Protein AF-A0A7M2Y9B1-F1 (afdb_monomer)

Nearest PDB structures (foldseek):
  8gln-assembly1_D  TM=8.448E-01  e=5.402E-04  Flavobacterium johnsoniae
  8gl6-assembly1_D  TM=8.326E-01  e=5.707E-04  Flavobacterium johnsoniae
  8aho-assembly1_A  TM=5.817E-01  e=1.243E-01  Mycobacterium tuberculosis
  4dwh-assembly2_C  TM=4.975E-01  e=2.403E-01  Escherichia coli
  4j3o-assembly1_C  TM=5.777E-01  e=4.908E-01  Escherichia coli K-12

Mean predicted aligned error: 15.52 Å

Secondary structure (DSSP, 8-state):
---PEEE-B------SS-----PBPBS-EEES-EEES-S-SEEE---TTTT--PPPBSEEEES-EEEESSSEEEEEGGG---GGGEEEESEEEEE-TT-EEEES--SS----TTTEE------EE-TTT-BTTB--EE--TTS--EE-GGGGG-TTS----B-TTSPBPPSSEE-SSS----SSSPPSSPPP-TTTSSTTS----------GGGGTEEEE-SSBSSEEEEEESS--EEEEEEEETTS-EEEEEEEEESSEEEEE-TTSPSEEEEEEEEETT--EEEEEEEEE--

Foldseek 3Di:
DQDADEQEQADDDDDDDDPSPDDAAELAEAFQAEHEAHQERYEAYDQVVPVRPDAHANYEYELYEFEHQDEENYEYPPQPDRAPRYHAAHYEQEYHHPYHPYDSHDPRDDDDCGRYPHDDQPWDFPPVQADPVGTDTEGEPPGAKDQQPVVVVSPPDDDPQAAQQRHGADPRIFGRHRYTDDPPDDRNHGDDDCCCDPPNDDDPPPDPPPQPLVVFWDWDDFADEQKIKIFGNQAFWQKKWKADPVRDTPDIDGDGDPTMDIDGPNPPDFAKIKMWTAGPVRDTSDIDIGTYDD

Organism: NCBI:txid2038776

pLDDT: mean 82.47, std 14.25, range [30.88, 97.88]

Solvent-accessible surface area (backbone atoms only — not comparable to full-atom values): 16611 Å² total; per-residue (Å²): 111,84,74,54,49,78,47,52,23,30,43,68,80,95,75,87,91,73,92,67,85,42,61,56,52,57,70,42,76,49,61,37,41,66,30,72,64,28,77,40,35,35,37,34,40,46,29,78,94,63,75,28,74,62,74,52,38,61,30,37,44,29,25,23,31,32,35,23,50,46,48,28,40,29,34,26,32,90,50,48,57,59,47,86,30,49,46,60,28,58,20,35,41,31,54,34,86,75,22,35,62,66,38,49,54,62,84,67,67,68,76,48,73,68,27,34,33,77,48,78,57,51,64,42,70,42,73,91,78,32,51,101,72,39,76,40,72,33,47,32,96,71,27,58,66,44,79,53,69,70,57,76,79,50,84,86,59,79,84,78,52,51,34,69,34,60,34,76,48,56,80,52,46,33,42,46,16,34,39,56,66,65,89,83,61,69,73,73,47,67,85,85,44,56,59,73,45,65,97,59,26,84,66,78,74,85,71,83,71,77,62,78,54,63,83,41,53,49,74,40,56,74,64,18,54,44,48,35,36,43,34,27,78,82,52,57,34,33,34,40,37,32,23,40,83,87,66,50,77,75,45,78,45,82,46,85,36,72,44,67,45,77,42,82,45,66,91,55,69,72,46,64,32,40,38,34,37,19,33,80,86,68,46,78,62,44,73,44,83,42,36,39,52,120

Radius of gyration: 35.4 Å; Cα contacts (8 Å, |Δi|>4): 643; chains: 1; bounding box: 74×58×76 Å

Structure (mmCIF, N/CA/C/O backbone):
data_AF-A0A7M2Y9B1-F1
#
_entry.id   AF-A0A7M2Y9B1-F1
#
loop_
_atom_site.group_PDB
_atom_site.id
_atom_site.type_symbol
_atom_site.label_atom_id
_atom_site.label_alt_id
_atom_site.label_comp_id
_atom_site.label_asym_id
_atom_site.label_entity_id
_atom_site.label_seq_id
_atom_site.pdbx_PDB_ins_code
_atom_site.Cartn_x
_atom_site.Cartn_y
_atom_site.Cartn_z
_atom_site.occupancy
_atom_site.B_iso_or_equiv
_atom_site.auth_seq_id
_atom_site.auth_comp_id
_atom_site.auth_asym_id
_atom_site.auth_atom_id
_atom_site.pdbx_PDB_model_num
ATOM 1 N N . MET A 1 1 ? -12.216 -3.310 -6.292 1.00 35.62 1 MET A N 1
ATOM 2 C CA . MET A 1 1 ? -11.352 -4.050 -5.342 1.00 35.62 1 MET A CA 1
ATOM 3 C C . MET A 1 1 ? -11.888 -3.776 -3.941 1.00 35.62 1 MET A C 1
ATOM 5 O O . MET A 1 1 ? -11.919 -2.618 -3.556 1.00 35.62 1 MET A O 1
ATOM 9 N N . PHE A 1 2 ? -12.429 -4.781 -3.245 1.00 30.88 2 PHE A N 1
ATOM 10 C CA . PHE A 1 2 ? -12.940 -4.630 -1.874 1.00 30.88 2 PHE A CA 1
ATOM 11 C C . PHE A 1 2 ? -11.814 -4.986 -0.907 1.00 30.88 2 PHE A C 1
ATOM 13 O O . PHE A 1 2 ? -11.567 -6.165 -0.666 1.00 30.88 2 PHE A O 1
ATOM 20 N N . THR A 1 3 ? -11.101 -3.989 -0.393 1.00 47.34 3 THR A N 1
ATOM 21 C CA . THR A 1 3 ? -10.024 -4.225 0.575 1.00 47.34 3 THR A CA 1
ATOM 22 C C . THR A 1 3 ? -10.543 -3.867 1.957 1.00 47.34 3 THR A C 1
ATOM 24 O O . THR A 1 3 ? -10.426 -2.719 2.367 1.00 47.34 3 THR A O 1
ATOM 27 N N . PHE A 1 4 ? -11.152 -4.818 2.667 1.00 55.62 4 PHE A N 1
ATOM 28 C CA . PHE A 1 4 ? -11.491 -4.674 4.088 1.00 55.62 4 PHE A CA 1
ATOM 29 C C . PHE A 1 4 ? -10.432 -5.359 4.958 1.00 55.62 4 PHE A C 1
ATOM 31 O O . PHE A 1 4 ? -9.764 -6.287 4.501 1.00 55.62 4 PHE A O 1
ATOM 38 N N . ILE A 1 5 ? -10.274 -4.914 6.209 1.00 68.38 5 ILE A N 1
ATOM 39 C CA . ILE A 1 5 ? -9.414 -5.598 7.184 1.00 68.38 5 ILE A CA 1
ATOM 40 C C . ILE A 1 5 ? -10.287 -6.379 8.164 1.00 68.38 5 ILE A C 1
ATOM 42 O O . ILE A 1 5 ? -11.036 -5.796 8.949 1.00 68.38 5 ILE A O 1
ATOM 46 N N . GLY A 1 6 ? -10.138 -7.704 8.149 1.00 61.41 6 GLY A N 1
ATOM 47 C CA . GLY A 1 6 ? -10.646 -8.579 9.203 1.00 61.41 6 GLY A CA 1
ATOM 48 C C . GLY A 1 6 ? -9.602 -8.768 10.302 1.00 61.41 6 GLY A C 1
ATOM 49 O O . GLY A 1 6 ? -8.528 -9.313 10.044 1.00 61.41 6 GLY A O 1
ATOM 50 N N . ILE A 1 7 ? -9.911 -8.347 11.532 1.00 63.41 7 ILE A N 1
ATOM 51 C CA . ILE A 1 7 ? -9.086 -8.596 12.721 1.00 63.41 7 ILE A CA 1
ATOM 52 C C . ILE A 1 7 ? -9.755 -9.692 13.538 1.00 63.41 7 ILE A C 1
ATOM 54 O O . ILE A 1 7 ? -10.649 -9.470 14.361 1.00 63.41 7 ILE A O 1
ATOM 58 N N . VAL A 1 8 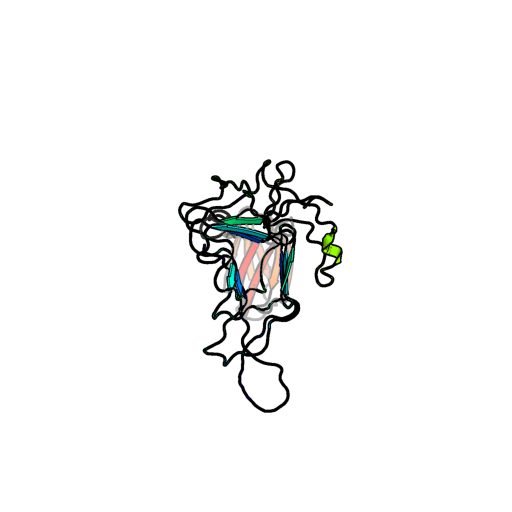? -9.299 -10.908 13.282 1.00 57.53 8 VAL A N 1
ATOM 59 C CA . VAL A 1 8 ? -9.911 -12.110 13.825 1.00 57.53 8 VAL A CA 1
ATOM 60 C C . VAL A 1 8 ? -9.171 -12.556 15.084 1.00 57.53 8 VAL A C 1
ATOM 62 O O . VAL A 1 8 ? -7.949 -12.455 15.204 1.00 57.53 8 VAL A O 1
ATOM 65 N N . ASN A 1 9 ? -9.946 -13.047 16.042 1.00 56.59 9 ASN A N 1
ATOM 66 C CA . ASN A 1 9 ? -9.454 -13.549 17.306 1.00 56.59 9 ASN A CA 1
ATOM 67 C C . ASN A 1 9 ? -9.973 -14.966 17.525 1.00 56.59 9 ASN A C 1
ATOM 69 O O . ASN A 1 9 ? -11.127 -15.156 17.900 1.00 56.59 9 ASN A O 1
ATOM 73 N N . ILE A 1 10 ? -9.136 -15.951 17.226 1.00 51.56 10 ILE A N 1
ATOM 74 C CA . ILE A 1 10 ? -9.484 -17.370 17.256 1.00 51.56 10 ILE A CA 1
ATOM 75 C C . ILE A 1 10 ? -8.312 -18.117 17.928 1.00 51.56 10 ILE A C 1
ATOM 77 O O . ILE A 1 10 ? -7.160 -17.891 17.591 1.00 51.56 10 ILE A O 1
ATOM 81 N N . ASP A 1 11 ? -8.572 -18.912 18.967 1.00 54.06 11 ASP A N 1
ATOM 82 C CA . ASP A 1 11 ? -7.603 -19.337 20.013 1.00 54.06 11 ASP A CA 1
ATOM 83 C C . ASP A 1 11 ? -6.282 -20.017 19.519 1.00 54.06 11 ASP A C 1
ATOM 85 O O . ASP A 1 11 ? -6.367 -20.855 18.635 1.00 54.06 11 ASP A O 1
ATOM 89 N N . THR A 1 12 ? -5.045 -19.782 20.032 1.00 50.75 12 THR A N 1
ATOM 90 C CA . THR A 1 12 ? -4.444 -20.420 21.250 1.00 50.75 12 THR A CA 1
ATOM 91 C C . THR A 1 12 ? -3.182 -19.733 21.843 1.00 50.75 12 THR A C 1
ATOM 93 O O . THR A 1 12 ? -2.568 -18.858 21.248 1.00 50.75 12 THR A O 1
ATOM 96 N N . ASN A 1 13 ? -2.767 -20.173 23.051 1.00 53.56 13 ASN A N 1
ATOM 97 C CA . ASN A 1 13 ? -1.411 -20.017 23.612 1.00 53.56 13 ASN A CA 1
ATOM 98 C C . ASN A 1 13 ? -0.937 -21.440 23.953 1.00 53.56 13 ASN A C 1
ATOM 100 O O . ASN A 1 13 ? -1.520 -22.077 24.833 1.00 53.56 13 ASN A O 1
ATOM 104 N N . THR A 1 14 ? 0.008 -22.000 23.200 1.00 55.03 14 THR A N 1
ATOM 105 C CA . THR A 1 14 ? 0.334 -23.428 23.301 1.00 55.03 14 THR A CA 1
ATOM 106 C C . THR A 1 14 ? 1.134 -23.729 24.568 1.00 55.03 14 THR A C 1
ATOM 108 O O . THR A 1 14 ? 2.341 -23.493 24.615 1.00 55.03 14 THR A O 1
ATOM 111 N N . LYS A 1 15 ? 0.507 -24.358 25.566 1.00 49.25 15 LYS A N 1
ATOM 112 C CA . LYS A 1 15 ? 1.222 -25.267 26.471 1.00 49.25 15 LYS A CA 1
ATOM 113 C C . LYS A 1 15 ? 0.482 -26.600 26.549 1.00 49.25 15 LYS A C 1
ATOM 115 O O . LYS A 1 15 ? -0.583 -26.694 27.141 1.00 49.25 15 LYS A O 1
ATOM 120 N N . THR A 1 16 ? 1.103 -27.593 25.905 1.00 49.53 16 THR A N 1
ATOM 121 C CA . THR A 1 16 ? 0.885 -29.046 26.015 1.00 49.53 16 THR A CA 1
ATOM 122 C C . THR A 1 16 ? -0.514 -29.577 25.674 1.00 49.53 16 THR A C 1
ATOM 124 O O . THR A 1 16 ? -1.388 -29.636 26.530 1.00 49.53 16 THR A O 1
ATOM 127 N N . GLY A 1 17 ? -0.668 -30.104 24.451 1.00 48.16 17 GLY A N 1
ATOM 128 C CA . GLY A 1 17 ? -1.448 -31.336 24.245 1.00 48.16 17 GLY A CA 1
ATOM 129 C C . GLY A 1 17 ? -2.751 -31.286 23.440 1.00 48.16 17 GLY A C 1
ATOM 130 O O . GLY A 1 17 ? -3.378 -32.332 23.321 1.00 48.16 17 GLY A O 1
ATOM 131 N N . GLY A 1 18 ? -3.165 -30.156 22.856 1.00 49.53 18 GLY A N 1
ATOM 132 C CA . GLY A 1 18 ? -4.410 -30.096 22.072 1.00 49.53 18 GLY A CA 1
ATOM 133 C C . GLY A 1 18 ? -4.291 -29.272 20.789 1.00 49.53 18 GLY A C 1
ATOM 134 O O . GLY A 1 18 ? -3.928 -28.103 20.841 1.00 49.53 18 GLY A O 1
ATOM 135 N N . LEU A 1 19 ? -4.618 -29.882 19.646 1.00 49.75 19 LEU A N 1
ATOM 136 C CA . LEU A 1 19 ? -4.637 -29.293 18.296 1.00 49.75 19 LEU A CA 1
ATOM 137 C C . LEU A 1 19 ? -5.856 -28.380 18.051 1.00 49.75 19 LEU A C 1
ATOM 139 O O . LEU A 1 19 ? -6.533 -28.511 17.032 1.00 49.75 19 LEU A O 1
ATOM 143 N N . THR A 1 20 ? -6.193 -27.461 18.953 1.00 48.81 20 THR A N 1
ATOM 144 C CA . THR A 1 20 ? -7.113 -26.379 18.560 1.00 48.81 20 THR A CA 1
ATOM 145 C C . THR A 1 20 ? -6.271 -25.265 17.936 1.00 48.81 20 THR A C 1
ATOM 147 O O . THR A 1 20 ? -5.678 -24.452 18.632 1.00 48.81 20 THR A O 1
ATOM 150 N N . ASN A 1 21 ? -6.142 -25.326 16.608 1.00 53.31 21 ASN A N 1
ATOM 151 C CA . ASN A 1 21 ? -5.178 -24.620 15.755 1.00 53.31 21 ASN A CA 1
ATOM 152 C C . ASN A 1 21 ? -5.716 -23.286 15.202 1.00 53.31 21 ASN A C 1
ATOM 154 O O . ASN A 1 21 ? -5.989 -23.195 14.002 1.00 53.31 21 ASN A O 1
ATOM 158 N N . HIS A 1 22 ? -5.890 -22.248 16.016 1.00 60.47 22 HIS A N 1
ATOM 159 C CA . HIS A 1 22 ? -6.367 -20.965 15.496 1.00 60.47 22 HIS A CA 1
ATOM 160 C C . HIS A 1 22 ? -5.455 -19.774 15.873 1.00 60.47 22 HIS A C 1
ATOM 162 O O . HIS A 1 22 ? -4.646 -19.830 16.801 1.00 60.47 22 HIS A O 1
ATOM 168 N N . PHE A 1 23 ? -5.485 -18.723 15.045 1.00 65.06 23 PHE A N 1
ATOM 169 C CA . PHE A 1 23 ? -4.609 -17.555 15.161 1.00 65.06 23 PHE A CA 1
ATOM 170 C C . PHE A 1 23 ? -5.268 -16.407 15.931 1.00 65.06 23 PHE A C 1
ATOM 172 O O . PHE A 1 23 ? -6.303 -15.870 15.530 1.00 65.06 23 PHE A O 1
ATOM 179 N N . ARG A 1 24 ? -4.608 -15.961 17.000 1.00 77.69 24 ARG A N 1
ATOM 180 C CA . ARG A 1 24 ? -4.927 -14.707 17.681 1.00 77.69 24 ARG A CA 1
ATOM 181 C C . ARG A 1 24 ? -4.118 -13.565 17.064 1.00 77.69 24 ARG A C 1
ATOM 183 O O . ARG A 1 24 ? -2.896 -13.668 16.972 1.00 77.69 24 ARG A O 1
ATOM 190 N N . ALA A 1 25 ? -4.773 -12.460 16.705 1.00 80.69 25 ALA A N 1
ATOM 191 C CA . ALA A 1 25 ? -4.060 -11.234 16.356 1.00 80.69 25 ALA A CA 1
ATOM 192 C C . ALA A 1 25 ? -3.437 -10.594 17.614 1.00 80.69 25 ALA A C 1
ATOM 194 O O . ALA A 1 25 ? -4.127 -10.214 18.565 1.00 80.69 25 ALA A O 1
ATOM 195 N N . GLU A 1 26 ? -2.108 -10.489 17.608 1.00 85.31 26 GLU A N 1
ATOM 196 C CA . GLU A 1 26 ? -1.313 -9.891 18.678 1.00 85.31 26 GLU A CA 1
ATOM 197 C C . GLU A 1 26 ? -0.276 -8.935 18.098 1.00 85.31 26 GLU A C 1
ATOM 199 O O . GLU A 1 26 ? 0.399 -9.294 17.134 1.00 85.31 26 GLU A O 1
ATOM 204 N N . ARG A 1 27 ? -0.078 -7.770 18.733 1.00 85.31 27 ARG A N 1
ATOM 205 C CA . ARG A 1 27 ? 0.950 -6.787 18.334 1.00 85.31 27 ARG A CA 1
ATOM 206 C C . ARG A 1 27 ? 0.789 -6.363 16.871 1.00 85.31 27 ARG A C 1
ATOM 208 O O . ARG A 1 27 ? 1.737 -6.358 16.093 1.00 85.31 27 ARG A O 1
ATOM 215 N N . VAL A 1 28 ? -0.453 -6.055 16.506 1.00 86.25 28 VAL A N 1
ATOM 216 C CA . VAL A 1 28 ? -0.829 -5.620 15.159 1.00 86.25 28 VAL A CA 1
ATOM 217 C C . VAL A 1 28 ? -0.958 -4.105 15.154 1.00 86.25 28 VAL A C 1
ATOM 219 O O . VAL A 1 28 ? -1.656 -3.542 15.995 1.00 86.25 28 VAL A O 1
ATOM 222 N N . VAL A 1 29 ? -0.326 -3.449 14.183 1.00 87.81 29 VAL A N 1
ATOM 223 C CA . VAL A 1 29 ? -0.504 -2.018 13.931 1.00 87.81 29 VAL A CA 1
ATOM 224 C C . VAL A 1 29 ? -1.159 -1.841 12.567 1.00 87.81 29 VAL A C 1
ATOM 226 O O . VAL A 1 29 ? -0.601 -2.246 11.552 1.00 87.81 29 VAL A O 1
ATOM 229 N N . ILE A 1 30 ? -2.336 -1.221 12.549 1.00 90.06 30 ILE A N 1
ATOM 230 C CA . ILE A 1 30 ? -3.062 -0.833 11.337 1.00 90.06 30 ILE A CA 1
ATOM 231 C C . ILE A 1 30 ? -3.015 0.684 11.266 1.00 90.06 30 ILE A C 1
ATOM 233 O O . ILE A 1 30 ? -3.703 1.380 12.017 1.00 90.06 30 ILE A O 1
ATOM 237 N N . THR A 1 31 ? -2.166 1.199 10.383 1.00 89.94 31 THR A N 1
ATOM 238 C CA . THR A 1 31 ? -1.953 2.637 10.254 1.00 89.94 31 THR A CA 1
ATOM 239 C C . THR A 1 31 ? -1.884 3.088 8.814 1.00 89.94 31 THR A C 1
ATOM 241 O O . THR A 1 31 ? -1.404 2.341 7.967 1.00 89.94 31 THR A O 1
ATOM 244 N N . ASN A 1 32 ? -2.342 4.317 8.557 1.00 91.31 32 ASN A N 1
ATOM 245 C CA . ASN A 1 32 ? -2.259 4.960 7.245 1.00 91.31 32 ASN A CA 1
ATOM 246 C C . ASN A 1 32 ? -2.931 4.148 6.127 1.00 91.31 32 ASN A C 1
ATOM 248 O O . ASN A 1 32 ? -2.416 4.075 5.021 1.00 91.31 32 ASN A O 1
ATOM 252 N N . ASN A 1 33 ? -4.090 3.546 6.397 1.00 94.12 33 ASN A N 1
ATOM 253 C CA . ASN A 1 33 ? -4.906 2.889 5.375 1.00 94.12 33 ASN A CA 1
ATOM 254 C C . ASN A 1 33 ? -6.116 3.749 5.009 1.00 94.12 33 ASN A C 1
ATOM 256 O O . ASN A 1 33 ? -6.656 4.463 5.856 1.00 94.12 33 ASN A O 1
ATOM 260 N N . THR A 1 34 ? -6.567 3.639 3.761 1.00 95.50 34 THR A N 1
ATOM 261 C CA . THR A 1 34 ? -7.788 4.286 3.267 1.00 95.50 34 THR A CA 1
ATOM 262 C C . THR A 1 34 ? -8.800 3.218 2.865 1.00 95.50 34 THR A C 1
ATOM 264 O O . THR A 1 34 ? -8.544 2.419 1.968 1.00 95.50 34 THR A O 1
ATOM 267 N N . PHE A 1 35 ? -9.960 3.220 3.517 1.00 94.62 35 PHE A N 1
ATOM 268 C CA . PHE A 1 35 ? -11.072 2.305 3.277 1.00 94.62 35 PHE A CA 1
ATOM 269 C C . PHE A 1 35 ? -12.266 3.104 2.766 1.00 94.62 35 PHE A C 1
ATOM 271 O O . PHE A 1 35 ? -12.802 3.945 3.490 1.00 94.62 35 PHE A O 1
ATOM 278 N N . VAL A 1 36 ? -12.680 2.850 1.524 1.00 93.69 36 VAL A N 1
ATOM 279 C CA . VAL A 1 36 ? -13.781 3.576 0.879 1.00 93.69 36 VAL A CA 1
ATOM 280 C C . VAL A 1 36 ? -14.812 2.589 0.354 1.00 93.69 36 VAL A C 1
ATOM 282 O O . VAL A 1 36 ? -14.489 1.748 -0.479 1.00 93.69 36 VAL A O 1
ATOM 285 N N . ASN A 1 37 ? -16.057 2.721 0.815 1.00 91.88 37 ASN A N 1
ATOM 286 C CA . ASN A 1 37 ? -17.208 1.913 0.390 1.00 91.88 37 ASN A CA 1
ATOM 287 C C . ASN A 1 37 ? -16.997 0.397 0.531 1.00 91.88 37 ASN A C 1
ATOM 289 O O . ASN A 1 37 ? -17.506 -0.398 -0.263 1.00 91.88 37 ASN A O 1
ATOM 293 N N . ASN A 1 38 ? -16.256 -0.012 1.558 1.00 88.25 38 ASN A N 1
ATOM 294 C CA . ASN A 1 38 ? -16.195 -1.415 1.934 1.00 88.25 38 ASN A CA 1
ATOM 295 C C . ASN A 1 38 ? -17.522 -1.868 2.550 1.00 88.25 38 ASN A C 1
ATOM 297 O O . ASN A 1 38 ? -18.233 -1.072 3.164 1.00 88.25 38 ASN A O 1
ATOM 301 N N . VAL A 1 39 ? -17.808 -3.172 2.447 1.00 87.00 39 VAL A N 1
ATOM 302 C CA . VAL A 1 39 ? -18.949 -3.797 3.139 1.00 87.00 39 VAL A CA 1
ATOM 303 C C . VAL A 1 39 ? -18.865 -3.534 4.641 1.00 87.00 39 VAL A C 1
ATOM 305 O O . VAL A 1 39 ? -19.857 -3.127 5.218 1.00 87.00 39 VAL A O 1
ATOM 308 N N . ASN A 1 40 ? -17.688 -3.705 5.240 1.00 85.56 40 ASN A N 1
ATOM 309 C CA . ASN A 1 40 ? -17.320 -3.190 6.557 1.00 85.56 40 ASN A CA 1
ATOM 310 C C . ASN A 1 40 ? -15.887 -2.649 6.444 1.00 85.56 40 ASN A C 1
ATOM 312 O O . ASN A 1 40 ? -15.082 -3.200 5.691 1.00 85.56 40 ASN A O 1
ATOM 316 N N . GLY A 1 41 ? -15.548 -1.564 7.140 1.00 86.75 41 GLY A N 1
ATOM 317 C CA . GLY A 1 41 ? -14.181 -1.027 7.113 1.00 86.75 41 GLY A CA 1
ATOM 318 C C . GLY A 1 41 ? -13.213 -1.921 7.889 1.00 86.75 41 GLY A C 1
ATOM 319 O O . GLY A 1 41 ? -12.255 -2.452 7.321 1.00 86.75 41 GLY A O 1
ATOM 320 N N . ILE A 1 42 ? -13.506 -2.104 9.179 1.00 90.38 42 ILE A N 1
ATOM 321 C CA . ILE A 1 42 ? -12.755 -2.955 10.106 1.00 90.38 42 ILE A CA 1
ATOM 322 C C . ILE A 1 42 ? -13.724 -3.883 10.836 1.00 90.38 42 ILE A C 1
ATOM 324 O O . ILE A 1 42 ? -14.680 -3.424 11.459 1.00 90.38 42 ILE A O 1
ATOM 328 N N . GLU A 1 43 ? -13.443 -5.181 10.814 1.00 89.31 43 GLU A N 1
ATOM 329 C CA . GLU A 1 43 ? -14.177 -6.175 11.601 1.00 89.31 43 GLU A CA 1
ATOM 330 C C . GLU A 1 43 ? -13.323 -6.664 12.766 1.00 89.31 43 GLU A C 1
ATOM 332 O O . GLU A 1 43 ? -12.141 -6.970 12.597 1.00 89.31 43 GLU A O 1
ATOM 337 N N . ILE A 1 44 ? -13.919 -6.721 13.956 1.00 85.62 44 ILE A N 1
ATOM 338 C CA . ILE A 1 44 ? -13.231 -7.045 15.203 1.00 85.62 44 ILE A CA 1
ATOM 339 C C . ILE A 1 44 ? -13.908 -8.229 15.870 1.00 85.62 44 ILE A C 1
ATOM 341 O O . ILE A 1 44 ? -15.088 -8.181 16.224 1.00 85.62 44 ILE A O 1
ATOM 345 N N . GLY A 1 45 ? -13.096 -9.247 16.138 1.00 75.81 45 GLY A N 1
ATOM 346 C CA . GLY A 1 45 ? -13.513 -10.427 16.878 1.00 75.81 45 GLY A CA 1
ATOM 347 C C . GLY A 1 45 ? -14.319 -11.405 16.029 1.00 75.81 45 GLY A C 1
ATOM 348 O O . GLY A 1 45 ? -14.750 -11.108 14.921 1.00 75.81 45 GLY A O 1
ATOM 349 N N . PHE A 1 46 ? -14.458 -12.619 16.553 1.00 72.00 46 PHE A N 1
ATOM 350 C CA . PHE A 1 46 ? -15.341 -13.679 16.072 1.00 72.00 46 PHE A CA 1
ATOM 351 C C . PHE A 1 46 ? -15.373 -14.734 17.179 1.00 72.00 46 PHE A C 1
ATOM 353 O O . PHE A 1 46 ? -14.310 -15.076 17.694 1.00 72.00 46 PHE A O 1
ATOM 360 N N . SER A 1 47 ? -16.540 -15.224 17.605 1.00 64.62 47 SER A N 1
ATOM 361 C CA . SER A 1 47 ? -16.608 -16.046 18.825 1.00 64.62 47 SER A CA 1
ATOM 362 C C . SER A 1 47 ? -16.912 -17.522 18.594 1.00 64.62 47 SER A C 1
ATOM 364 O O . SER A 1 47 ? -16.694 -18.312 19.511 1.00 64.62 47 SER A O 1
ATOM 366 N N . ASN A 1 48 ? -17.411 -17.900 17.408 1.00 72.31 48 ASN A N 1
ATOM 367 C CA . ASN A 1 48 ? -17.921 -19.247 17.113 1.00 72.31 48 ASN A CA 1
ATOM 368 C C . ASN A 1 48 ? -18.777 -19.800 18.270 1.00 72.31 48 ASN A C 1
ATOM 370 O O . ASN A 1 48 ? -18.409 -20.784 18.917 1.00 72.31 48 ASN A O 1
ATOM 374 N N . ASN A 1 49 ? -19.877 -19.111 18.587 1.00 74.44 49 ASN A N 1
ATOM 375 C CA . ASN A 1 49 ? -20.752 -19.423 19.725 1.00 74.44 49 ASN A CA 1
ATOM 376 C C . ASN A 1 49 ? -20.020 -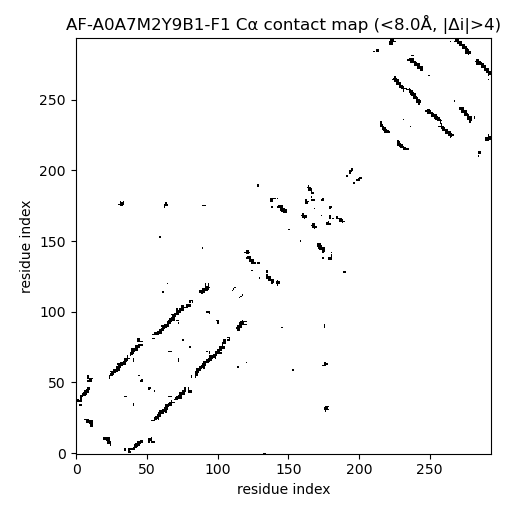19.475 21.082 1.00 74.44 49 ASN A C 1
ATOM 378 O O . ASN A 1 49 ? -20.342 -20.285 21.947 1.00 74.44 49 ASN A O 1
ATOM 382 N N . GLY A 1 50 ? -19.024 -18.608 21.276 1.00 69.00 50 GLY A N 1
ATOM 383 C CA . GLY A 1 50 ? -18.259 -18.505 22.522 1.00 69.00 50 GLY A CA 1
ATOM 384 C C . GLY A 1 50 ? -17.086 -19.481 22.666 1.00 69.00 50 GLY A C 1
ATOM 385 O O . GLY A 1 50 ? -16.400 -19.428 23.686 1.00 69.00 50 GLY A O 1
ATOM 386 N N . ASN A 1 51 ? -16.812 -20.319 21.662 1.00 70.81 51 ASN A N 1
ATOM 387 C CA . ASN A 1 51 ? -15.663 -21.231 21.662 1.00 70.81 51 ASN A CA 1
ATOM 388 C C . ASN A 1 51 ? -14.311 -20.510 21.520 1.00 70.81 51 ASN A C 1
ATOM 390 O O . ASN A 1 51 ? -13.273 -21.083 21.845 1.00 70.81 51 ASN A O 1
ATOM 394 N N . TYR A 1 52 ? -14.303 -19.256 21.060 1.00 73.88 52 TYR A N 1
ATOM 395 C CA . TYR A 1 52 ? -13.106 -18.416 21.00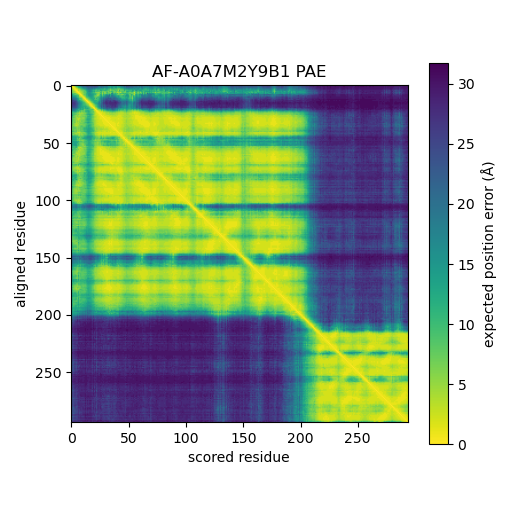1 1.00 73.88 52 TYR A CA 1
ATOM 396 C C . TYR A 1 52 ? -13.136 -17.387 22.133 1.00 73.88 52 TYR A C 1
ATOM 398 O O . TYR A 1 52 ? -13.916 -16.433 22.112 1.00 73.88 52 TYR A O 1
ATOM 406 N N . ASN A 1 53 ? -12.322 -17.629 23.165 1.00 70.25 53 ASN A N 1
ATOM 407 C CA . ASN A 1 53 ? -12.419 -16.937 24.455 1.00 70.25 53 ASN A CA 1
ATOM 408 C C . ASN A 1 53 ? -11.188 -16.099 24.834 1.00 70.25 53 ASN A C 1
ATOM 410 O O . ASN A 1 53 ? -11.252 -15.343 25.804 1.00 70.25 53 ASN A O 1
ATOM 414 N N . LYS A 1 54 ? -10.073 -16.209 24.105 1.00 77.25 54 LYS A N 1
ATOM 415 C CA . LYS A 1 54 ? -8.931 -15.311 24.311 1.00 77.25 54 LYS A CA 1
ATOM 416 C C . LYS A 1 54 ? -9.242 -13.956 23.693 1.00 77.25 54 LYS A C 1
ATOM 418 O O . LYS A 1 54 ? -9.836 -13.963 22.630 1.00 77.25 54 LYS A O 1
ATOM 423 N N . PRO A 1 55 ? -8.879 -12.819 24.312 1.00 78.25 55 PRO A N 1
ATOM 424 C CA . PRO A 1 55 ? -9.002 -11.496 23.703 1.00 78.25 55 PRO A CA 1
ATOM 425 C C . PRO A 1 55 ? -7.815 -11.199 22.778 1.00 78.25 55 PRO A C 1
ATOM 427 O O . PRO A 1 55 ? -6.755 -11.813 22.929 1.00 78.25 55 PRO A O 1
ATOM 430 N N . LEU A 1 56 ? -7.978 -10.223 21.879 1.00 84.25 56 LEU A N 1
ATOM 431 C CA . LEU A 1 56 ? -6.883 -9.608 21.128 1.00 84.25 56 LEU A CA 1
ATOM 432 C C . LEU A 1 56 ? -5.830 -9.056 22.096 1.00 84.25 56 LEU A C 1
ATOM 434 O O . LEU A 1 56 ? -6.107 -8.834 23.277 1.00 84.25 56 LEU A O 1
ATOM 438 N N . LEU A 1 57 ? -4.610 -8.831 21.612 1.00 85.00 57 LEU A N 1
ATOM 439 C CA . LEU A 1 57 ? -3.543 -8.306 22.462 1.00 85.00 57 LEU A CA 1
ATOM 440 C C . LEU A 1 57 ? -2.723 -7.240 21.745 1.00 85.00 57 LEU A C 1
ATOM 442 O O . LEU A 1 57 ? -2.101 -7.519 20.724 1.00 85.00 57 LEU A O 1
ATOM 446 N N . ASN A 1 58 ? -2.641 -6.049 22.338 1.00 84.69 58 ASN A N 1
ATOM 447 C CA . ASN A 1 58 ? -1.788 -4.954 21.871 1.00 84.69 58 ASN A CA 1
ATOM 448 C C . ASN A 1 58 ? -2.023 -4.618 20.391 1.00 84.69 58 ASN A C 1
ATOM 450 O O . ASN A 1 58 ? -1.083 -4.604 19.596 1.00 84.69 58 ASN A O 1
ATOM 454 N N . VAL A 1 59 ? -3.283 -4.404 20.014 1.00 87.31 59 VAL A N 1
ATOM 455 C CA . VAL A 1 59 ? -3.636 -3.954 18.665 1.00 87.31 59 VAL A CA 1
ATOM 456 C C . VAL A 1 59 ? -3.721 -2.432 18.663 1.00 87.31 59 VAL A C 1
ATOM 458 O O . VAL A 1 59 ? -4.350 -1.843 19.539 1.00 87.31 59 VAL A O 1
ATOM 461 N N . THR A 1 60 ? -3.115 -1.790 17.671 1.00 88.88 60 THR A N 1
ATOM 462 C CA . THR A 1 60 ? -3.170 -0.338 17.480 1.00 88.88 60 THR A CA 1
ATOM 463 C C . THR A 1 60 ? -3.780 -0.026 16.123 1.00 88.88 60 THR A C 1
ATOM 465 O O . THR A 1 60 ? -3.305 -0.525 15.106 1.00 88.88 60 THR A O 1
ATOM 468 N N . ILE A 1 61 ? -4.802 0.827 16.095 1.00 90.38 61 ILE A N 1
ATOM 469 C CA . ILE A 1 61 ? -5.463 1.286 14.871 1.00 90.38 61 ILE A CA 1
ATOM 470 C C . ILE A 1 61 ? -5.425 2.812 14.847 1.00 90.38 61 ILE A C 1
ATOM 472 O O . ILE A 1 61 ? -6.107 3.478 15.629 1.00 90.38 61 ILE A O 1
ATOM 476 N N . THR A 1 62 ? -4.608 3.387 13.969 1.00 89.31 62 THR A N 1
ATOM 477 C CA . THR A 1 62 ? -4.343 4.830 13.983 1.00 89.31 62 THR A CA 1
ATOM 478 C C . THR A 1 62 ? -4.178 5.437 12.600 1.00 89.31 62 THR A C 1
ATOM 480 O O . THR A 1 62 ? -3.739 4.759 11.687 1.00 89.31 62 THR A O 1
ATOM 483 N N . ASN A 1 63 ? -4.497 6.719 12.415 1.00 90.31 63 ASN A N 1
ATOM 484 C CA . ASN A 1 63 ? -4.233 7.435 11.158 1.00 90.31 63 ASN A CA 1
ATOM 485 C C . ASN A 1 63 ? -4.857 6.803 9.908 1.00 90.31 63 ASN A C 1
ATOM 487 O O . ASN A 1 63 ? -4.321 6.954 8.811 1.00 90.31 63 ASN A O 1
ATOM 491 N N . ASN A 1 64 ? -5.967 6.084 10.047 1.00 94.12 64 ASN A N 1
ATOM 492 C CA . ASN A 1 64 ? -6.696 5.537 8.908 1.00 94.12 64 ASN A CA 1
ATOM 493 C C . ASN A 1 64 ? -7.819 6.493 8.483 1.00 94.12 64 ASN A C 1
ATOM 495 O O . ASN A 1 64 ? -8.338 7.250 9.303 1.00 94.12 64 ASN A O 1
ATOM 499 N N . ILE A 1 65 ? -8.219 6.425 7.215 1.00 96.31 65 ILE A N 1
ATOM 500 C CA . ILE A 1 65 ? -9.475 6.997 6.720 1.00 96.31 65 ILE A CA 1
ATOM 501 C C . ILE A 1 65 ? -10.435 5.842 6.472 1.00 96.31 65 ILE A C 1
ATOM 503 O O . ILE A 1 65 ? -10.102 4.918 5.734 1.00 96.31 65 ILE A O 1
ATOM 507 N N . ILE A 1 66 ? -11.625 5.895 7.061 1.00 95.81 66 ILE A N 1
ATOM 508 C CA . ILE A 1 66 ? -12.691 4.917 6.844 1.00 95.81 66 ILE A CA 1
ATOM 509 C C . ILE A 1 66 ? -13.966 5.681 6.483 1.00 95.81 66 ILE A C 1
ATOM 511 O O . ILE A 1 66 ? -14.457 6.493 7.265 1.00 95.81 66 ILE A O 1
ATOM 515 N N . THR A 1 67 ? -14.506 5.437 5.293 1.00 95.88 67 THR A N 1
ATOM 516 C CA . THR A 1 67 ? -15.751 6.050 4.816 1.00 95.88 67 THR A CA 1
ATOM 517 C C . THR A 1 67 ? -16.557 5.051 3.994 1.00 95.88 67 THR A C 1
ATOM 519 O O . THR A 1 67 ? -16.008 4.238 3.250 1.00 95.88 67 THR A O 1
ATOM 522 N N . SER A 1 68 ? -17.874 5.070 4.158 1.00 94.31 68 SER A N 1
ATOM 523 C CA . SER A 1 68 ? -18.805 4.214 3.422 1.00 94.31 68 SER A CA 1
ATOM 524 C C . SER A 1 68 ? -20.195 4.838 3.428 1.00 94.31 68 SER A C 1
ATOM 526 O O . SER A 1 68 ? -20.516 5.640 4.310 1.00 94.31 68 SER A O 1
ATOM 528 N N . SER A 1 69 ? -21.023 4.466 2.454 1.00 94.25 69 SER A N 1
ATOM 529 C CA . SER A 1 69 ? -22.448 4.813 2.405 1.00 94.25 69 SER A CA 1
ATOM 530 C C . SER A 1 69 ? -23.371 3.723 2.961 1.00 94.25 69 SER A C 1
ATOM 532 O O . SER A 1 69 ? -24.570 3.956 3.129 1.00 94.25 69 SER A O 1
ATOM 534 N N . MET A 1 70 ? -22.822 2.537 3.247 1.00 90.50 70 MET A N 1
ATOM 535 C CA . MET A 1 70 ? -23.552 1.358 3.718 1.00 90.50 70 MET A CA 1
ATOM 536 C C . MET A 1 70 ? -22.854 0.720 4.925 1.00 90.50 70 MET A C 1
ATOM 538 O O . MET A 1 70 ? -21.632 0.810 5.049 1.00 90.50 70 MET A O 1
ATOM 542 N N . ASN A 1 71 ? -23.640 0.019 5.754 1.00 91.19 71 ASN A N 1
ATOM 543 C CA . ASN A 1 71 ? -23.200 -0.753 6.926 1.00 91.19 71 ASN A CA 1
ATOM 544 C C . ASN A 1 71 ? -22.382 0.059 7.947 1.00 91.19 71 ASN A C 1
ATOM 546 O O . ASN A 1 71 ? -22.379 1.286 7.941 1.00 91.19 71 ASN A O 1
ATOM 550 N N . SER A 1 72 ? -21.723 -0.619 8.882 1.00 91.94 72 SER A N 1
ATOM 551 C CA . SER A 1 72 ? -20.861 0.024 9.864 1.00 91.94 72 SER A CA 1
ATOM 552 C C . SER A 1 72 ? -19.417 0.136 9.382 1.00 91.94 72 SER A C 1
ATOM 554 O O . SER A 1 72 ? -18.855 -0.781 8.784 1.00 91.94 72 SER A O 1
ATOM 556 N N . LEU A 1 73 ? -18.778 1.266 9.686 1.00 93.31 73 LEU A N 1
ATOM 557 C CA . LEU A 1 73 ? -17.355 1.471 9.407 1.00 93.31 73 LEU A CA 1
ATOM 558 C C . LEU A 1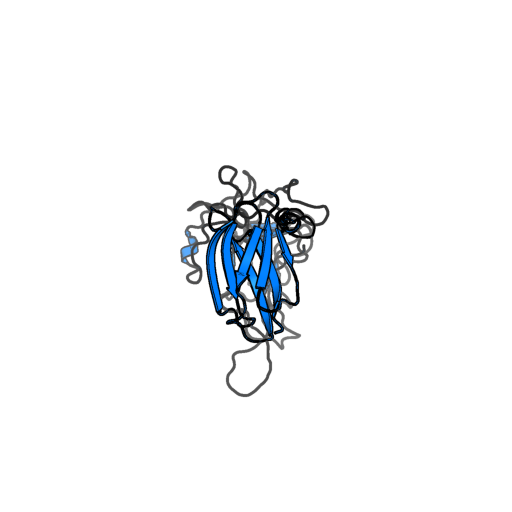 73 ? -16.483 0.530 10.249 1.00 93.31 73 LEU A C 1
ATOM 560 O O . LEU A 1 73 ? -15.504 -0.020 9.744 1.00 93.31 73 LEU A O 1
ATOM 564 N N . VAL A 1 74 ? -16.864 0.318 11.510 1.00 91.94 74 VAL A N 1
ATOM 565 C CA . VAL A 1 74 ? -16.282 -0.683 12.407 1.00 91.94 74 VAL A CA 1
ATOM 566 C C . VAL A 1 74 ? -17.380 -1.618 12.902 1.00 91.94 74 VAL A C 1
ATOM 568 O O . VAL A 1 74 ? -18.420 -1.168 13.381 1.00 91.94 74 VAL A O 1
ATOM 571 N N . THR A 1 75 ? -17.139 -2.921 12.835 1.00 90.00 75 THR A N 1
ATOM 572 C CA . THR A 1 75 ? -18.095 -3.941 13.274 1.00 90.00 75 THR A CA 1
ATOM 573 C C . THR A 1 75 ? -17.458 -4.817 14.338 1.00 90.00 75 THR A C 1
ATOM 575 O O . THR A 1 75 ? -16.418 -5.429 14.105 1.00 90.00 75 THR A O 1
ATOM 578 N N . ILE A 1 76 ? -18.089 -4.896 15.509 1.00 87.25 76 ILE A N 1
ATOM 579 C CA . ILE A 1 76 ? -17.742 -5.870 16.545 1.00 87.25 76 ILE A CA 1
ATOM 580 C C . ILE A 1 76 ? -18.619 -7.100 16.335 1.00 87.25 76 ILE A C 1
ATOM 582 O O . ILE A 1 76 ? -19.843 -7.039 16.462 1.00 87.25 76 ILE A O 1
ATOM 586 N N . MET A 1 77 ? -17.992 -8.226 16.015 1.00 84.19 77 MET A N 1
ATOM 587 C CA . MET A 1 77 ? -18.711 -9.468 15.754 1.00 84.19 77 MET A CA 1
ATOM 588 C C . MET A 1 77 ? -19.149 -10.122 17.069 1.00 84.19 77 MET A C 1
ATOM 590 O O . MET A 1 77 ? -18.417 -10.118 18.063 1.00 84.19 77 MET A O 1
ATOM 594 N N . ASP A 1 78 ? -20.351 -10.701 17.072 1.00 80.19 78 ASP A N 1
ATOM 595 C CA . ASP A 1 78 ? -20.941 -11.447 18.194 1.00 80.19 78 ASP A CA 1
ATOM 596 C C . ASP A 1 78 ? -20.959 -10.702 19.547 1.00 80.19 78 ASP A C 1
ATOM 598 O O . ASP A 1 78 ? -20.936 -11.329 20.610 1.00 80.19 78 ASP A O 1
ATOM 602 N N . GLY A 1 79 ? -20.941 -9.363 19.546 1.00 76.25 79 GLY A N 1
ATOM 603 C CA . GLY A 1 79 ? -20.894 -8.581 20.786 1.00 76.25 79 GLY A CA 1
ATOM 604 C C . GLY A 1 79 ? -19.594 -8.735 21.582 1.00 76.25 79 GLY A C 1
ATOM 605 O O . GLY A 1 79 ? -19.557 -8.400 22.765 1.00 76.25 79 GLY A O 1
ATOM 606 N N . LYS A 1 80 ? -18.524 -9.272 20.980 1.00 77.00 80 LYS A N 1
ATOM 607 C CA . LYS A 1 80 ? -17.235 -9.508 21.649 1.00 77.00 80 LYS A CA 1
ATOM 608 C C . LYS A 1 80 ? -16.349 -8.282 21.599 1.00 77.00 80 LYS A C 1
ATOM 610 O O . LYS A 1 80 ? -15.272 -8.289 21.002 1.00 77.00 80 LYS A O 1
ATOM 615 N N . ASP A 1 81 ? -16.809 -7.243 22.268 1.00 81.12 81 ASP A N 1
ATOM 616 C CA . ASP A 1 81 ? -16.027 -6.038 22.458 1.00 81.12 81 ASP A CA 1
ATOM 617 C C . ASP A 1 81 ? -14.684 -6.366 23.139 1.00 81.12 81 ASP A C 1
ATOM 619 O O . ASP A 1 81 ? -14.627 -7.079 24.142 1.00 81.12 81 ASP A O 1
ATOM 623 N N . GLN A 1 82 ? -13.590 -5.896 22.539 1.00 80.50 82 GLN A N 1
ATOM 624 C CA . GLN A 1 82 ? -12.223 -6.165 22.987 1.00 80.50 82 GLN A CA 1
ATOM 625 C C . GLN A 1 82 ? -11.690 -5.066 23.922 1.00 80.50 82 GLN A C 1
ATOM 627 O O . GLN A 1 82 ? -10.602 -5.215 24.482 1.00 80.50 82 GLN A O 1
ATOM 632 N N . GLY A 1 83 ? -12.445 -3.977 24.115 1.00 82.88 83 GLY A N 1
ATOM 633 C CA . GLY A 1 83 ? -12.116 -2.893 25.037 1.00 82.88 83 GLY A CA 1
ATOM 634 C C . GLY A 1 83 ? -10.678 -2.388 24.880 1.00 82.88 83 GLY A C 1
ATOM 635 O O . GLY A 1 83 ? -10.217 -2.086 23.780 1.00 82.88 83 GLY A O 1
ATOM 636 N N . SER A 1 84 ? -9.938 -2.338 25.991 1.00 83.69 84 SER A N 1
ATOM 637 C CA . SER A 1 84 ? -8.565 -1.816 26.046 1.00 83.69 84 SER A CA 1
ATOM 638 C C . SER A 1 84 ? -7.512 -2.668 25.326 1.00 83.69 84 SER A C 1
ATOM 640 O O . SER A 1 84 ? -6.362 -2.244 25.229 1.00 83.69 84 SER A O 1
ATOM 642 N N . ALA A 1 85 ? -7.870 -3.841 24.793 1.00 85.00 85 ALA A N 1
ATOM 643 C CA . ALA A 1 85 ? -6.968 -4.617 23.944 1.00 85.00 85 ALA A CA 1
ATOM 644 C C . ALA A 1 85 ? -6.652 -3.918 22.609 1.00 85.00 85 ALA A C 1
ATOM 646 O O . ALA A 1 85 ? -5.662 -4.267 21.956 1.00 85.00 85 ALA A O 1
ATOM 647 N N . ILE A 1 86 ? -7.486 -2.949 22.214 1.00 87.38 86 ILE A N 1
ATOM 648 C CA . ILE A 1 86 ? -7.323 -2.154 21.001 1.00 87.38 86 ILE A CA 1
ATOM 649 C C . ILE A 1 86 ? -7.158 -0.682 21.375 1.00 87.38 86 ILE A C 1
ATOM 651 O O . ILE A 1 86 ? -8.012 -0.082 22.025 1.00 87.38 86 ILE A O 1
ATOM 655 N N . THR A 1 87 ? -6.061 -0.083 20.925 1.00 88.69 87 THR A N 1
ATOM 656 C CA . THR A 1 87 ? -5.816 1.355 21.038 1.00 88.69 87 THR A CA 1
ATOM 657 C C . THR A 1 87 ? -6.171 2.048 19.729 1.00 88.69 87 THR A C 1
ATOM 659 O O . THR A 1 87 ? -5.689 1.658 18.666 1.00 88.69 87 THR A O 1
ATOM 662 N N . TRP A 1 88 ? -6.977 3.104 19.816 1.00 88.94 88 TRP A N 1
ATOM 663 C CA . TRP A 1 88 ? -7.402 3.923 18.681 1.00 88.94 88 TRP A CA 1
ATOM 664 C C . TRP A 1 88 ? -6.861 5.344 18.808 1.00 88.94 88 TRP A C 1
ATOM 666 O O . TRP A 1 88 ? -6.832 5.891 19.910 1.00 88.94 88 TRP A O 1
ATOM 676 N N . SER A 1 89 ? -6.471 5.966 17.698 1.00 88.69 89 SER A N 1
ATOM 677 C CA . SER A 1 89 ? -6.093 7.387 17.677 1.00 88.69 89 SER A CA 1
ATOM 678 C C . SER A 1 89 ? -6.086 7.962 16.263 1.00 88.69 89 SER A C 1
ATOM 680 O O . SER A 1 89 ? -5.667 7.288 15.328 1.00 88.69 89 SER A O 1
ATOM 682 N N . ASN A 1 90 ? -6.471 9.229 16.099 1.00 88.75 90 ASN A N 1
ATOM 683 C CA . ASN A 1 90 ? -6.297 9.983 14.846 1.00 88.75 90 ASN A CA 1
ATOM 684 C C . ASN A 1 90 ? -6.905 9.324 13.587 1.00 88.75 90 ASN A C 1
ATOM 686 O O . ASN A 1 90 ? -6.409 9.521 12.479 1.00 88.75 90 ASN A O 1
ATOM 690 N N . ASN A 1 91 ? -7.959 8.517 13.728 1.00 92.62 91 ASN A N 1
ATOM 691 C CA . ASN A 1 91 ? -8.666 7.970 12.571 1.00 92.62 91 ASN A CA 1
ATOM 692 C C . ASN A 1 91 ? -9.738 8.960 12.098 1.00 92.62 91 ASN A C 1
ATOM 694 O O . ASN A 1 91 ? -10.448 9.529 12.924 1.00 92.62 91 ASN A O 1
ATOM 698 N N . ILE A 1 92 ? -9.909 9.111 10.786 1.00 95.25 92 ILE A N 1
ATOM 699 C CA . ILE A 1 92 ? -11.105 9.735 10.210 1.00 95.25 92 ILE A CA 1
ATOM 700 C C . ILE A 1 92 ? -12.126 8.627 9.968 1.00 95.25 92 ILE A C 1
ATOM 702 O O . ILE A 1 92 ? -11.843 7.670 9.247 1.00 95.25 92 ILE A O 1
ATOM 706 N N . MET A 1 93 ? -13.312 8.752 10.558 1.00 95.56 93 MET A N 1
ATOM 707 C CA . MET A 1 93 ? -14.423 7.819 10.370 1.00 95.56 93 MET A CA 1
ATOM 708 C C . MET A 1 93 ? -15.667 8.590 9.946 1.00 95.56 93 MET A C 1
ATOM 710 O O . MET A 1 93 ? -16.378 9.141 10.784 1.00 95.56 93 MET A O 1
ATOM 714 N N . TYR A 1 94 ? -15.921 8.614 8.641 1.00 96.56 94 TYR A N 1
ATOM 715 C CA . TYR A 1 94 ? -16.961 9.437 8.034 1.00 96.56 94 TYR A CA 1
ATOM 716 C C . TYR A 1 94 ? -18.061 8.571 7.414 1.00 96.56 94 TYR A C 1
ATOM 718 O O . TYR A 1 94 ? -17.973 8.210 6.238 1.00 96.56 94 TYR A O 1
ATOM 726 N N . PRO A 1 95 ? -19.081 8.164 8.188 1.00 95.88 95 PRO A N 1
ATOM 727 C CA . PRO A 1 95 ? -20.217 7.457 7.623 1.00 95.88 95 PRO A CA 1
ATOM 728 C C . PRO A 1 95 ? -21.066 8.426 6.795 1.00 95.88 95 PRO A C 1
ATOM 730 O O . PRO A 1 95 ? -21.327 9.560 7.195 1.00 95.88 95 PRO A O 1
ATOM 733 N N . THR A 1 96 ? -21.530 7.962 5.642 1.00 95.62 96 THR A N 1
ATOM 734 C CA . THR A 1 96 ? -22.478 8.678 4.780 1.00 95.62 96 THR A CA 1
ATOM 735 C C . THR A 1 96 ? -23.704 7.804 4.528 1.00 95.62 96 THR A C 1
ATOM 737 O O . THR A 1 96 ? -23.708 6.620 4.862 1.00 95.62 96 THR A O 1
ATOM 740 N N . GLY A 1 97 ? -24.765 8.360 3.937 1.00 94.56 97 GLY A N 1
ATOM 741 C CA . GLY A 1 97 ? -25.960 7.579 3.608 1.00 94.56 97 GLY A CA 1
ATOM 742 C C . GLY A 1 97 ? -26.563 6.894 4.839 1.00 94.56 97 GLY A C 1
ATOM 743 O O . GLY A 1 97 ? -26.888 7.563 5.817 1.00 94.56 97 GLY A O 1
ATOM 744 N N . SER A 1 98 ? -26.712 5.568 4.782 1.00 94.19 98 SER A N 1
ATOM 745 C CA . SER A 1 98 ? -27.238 4.757 5.888 1.00 94.19 98 SER A CA 1
ATOM 746 C C . SER A 1 98 ? -26.146 4.128 6.758 1.00 94.19 98 SER A C 1
ATOM 748 O O . SER A 1 98 ? -26.458 3.279 7.594 1.00 94.19 98 SER A O 1
ATOM 750 N N . ALA A 1 99 ? -24.874 4.468 6.534 1.00 94.88 99 ALA A N 1
ATOM 751 C CA . ALA A 1 99 ? -23.776 3.903 7.299 1.00 94.88 99 ALA A CA 1
ATOM 752 C C . ALA A 1 99 ? -23.755 4.411 8.747 1.00 94.88 99 ALA A C 1
ATOM 754 O O . ALA A 1 99 ? -24.194 5.522 9.049 1.00 94.88 99 ALA A O 1
ATOM 755 N N . THR A 1 100 ? -23.174 3.620 9.646 1.00 93.25 100 THR A N 1
ATOM 756 C CA . THR A 1 100 ? -22.892 4.023 11.032 1.00 93.25 100 THR A CA 1
ATOM 757 C C . THR A 1 100 ? -21.402 3.904 11.332 1.00 93.25 100 THR A C 1
ATOM 759 O O . THR A 1 100 ? -20.678 3.151 10.687 1.00 93.25 100 THR A O 1
ATOM 762 N N . THR A 1 101 ? -20.895 4.640 12.320 1.00 91.56 101 THR A N 1
ATOM 763 C CA . THR A 1 101 ? -19.474 4.532 12.694 1.00 91.56 101 THR A CA 1
ATOM 764 C C . THR A 1 101 ? -19.143 3.171 13.319 1.00 91.56 101 THR A C 1
ATOM 766 O O . THR A 1 101 ? -18.097 2.600 13.025 1.00 91.56 101 THR A O 1
ATOM 769 N N . LEU A 1 102 ? -20.029 2.639 14.165 1.00 90.88 1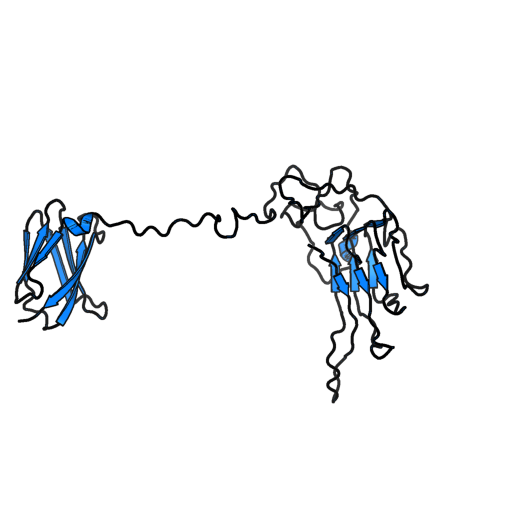02 LEU A N 1
ATOM 770 C CA . LEU A 1 102 ? -19.813 1.407 14.921 1.00 90.88 102 LEU A CA 1
ATOM 771 C C . LEU A 1 102 ? -21.108 0.590 15.000 1.00 90.88 102 LEU A C 1
ATOM 773 O O . LEU A 1 102 ? -22.171 1.152 15.271 1.00 90.88 102 LEU A O 1
ATOM 777 N N . ALA A 1 103 ? -21.011 -0.730 14.836 1.00 89.56 103 ALA A N 1
ATOM 778 C CA . ALA A 1 103 ? -22.081 -1.677 15.155 1.00 89.56 103 ALA A CA 1
ATOM 779 C C . ALA A 1 103 ? -21.567 -2.865 15.983 1.00 89.56 103 ALA A C 1
ATOM 781 O O . ALA A 1 103 ? -20.382 -3.193 15.963 1.00 89.56 103 ALA A O 1
ATOM 782 N N . GLY A 1 104 ? -22.475 -3.510 16.722 1.00 80.38 104 GLY A N 1
ATOM 783 C CA . GLY A 1 104 ? -22.194 -4.723 17.501 1.00 80.38 104 GLY A CA 1
ATOM 784 C C . GLY A 1 104 ? -21.409 -4.517 18.804 1.00 80.38 104 GLY A C 1
ATOM 785 O O . GLY A 1 104 ? -21.199 -5.478 19.533 1.00 80.38 104 GLY A O 1
ATOM 786 N N . GLY A 1 105 ? -20.985 -3.294 19.137 1.00 68.75 105 GLY A N 1
ATOM 787 C CA . GLY A 1 105 ? -20.264 -3.010 20.382 1.00 68.75 105 GLY A CA 1
ATOM 788 C C . GLY A 1 105 ? -21.152 -3.051 21.626 1.00 68.7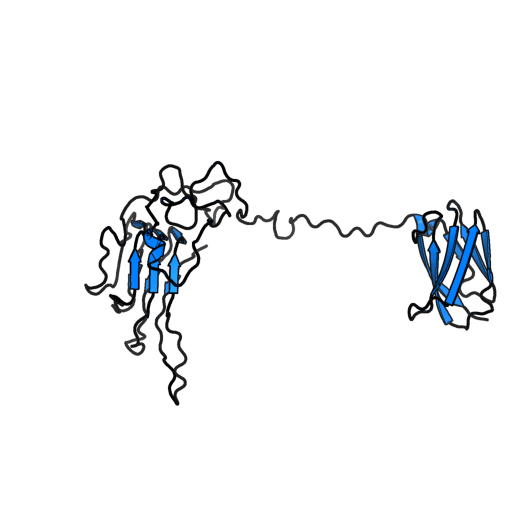5 105 GLY A C 1
ATOM 789 O O . GLY A 1 105 ? -22.230 -2.458 21.652 1.00 68.75 105 GLY A O 1
ATOM 790 N N . THR A 1 106 ? -20.684 -3.715 22.684 1.00 60.06 106 THR A N 1
ATOM 791 C CA . THR A 1 106 ? -21.328 -3.725 24.004 1.00 60.06 106 THR A CA 1
ATOM 792 C C . THR A 1 106 ? -20.693 -2.662 24.900 1.00 60.06 106 THR A C 1
ATOM 794 O O . THR A 1 106 ? -19.818 -2.972 25.696 1.00 60.06 106 THR A O 1
ATOM 797 N N . ILE A 1 107 ? -21.145 -1.410 24.788 1.00 56.66 107 ILE A N 1
ATOM 798 C CA . ILE A 1 107 ? -20.917 -0.283 25.725 1.00 56.66 107 ILE A CA 1
ATOM 799 C C . ILE A 1 107 ? -19.450 0.201 25.903 1.00 56.66 107 ILE A C 1
ATOM 801 O O . ILE A 1 107 ? -19.258 1.396 26.106 1.00 56.66 107 ILE A O 1
ATOM 805 N N . THR A 1 108 ? -18.416 -0.645 25.821 1.00 60.34 108 THR A N 1
ATOM 806 C CA . THR A 1 108 ? -17.030 -0.287 26.195 1.00 60.34 108 THR A CA 1
ATOM 807 C C . THR A 1 108 ? -16.194 0.324 25.071 1.00 60.34 108 THR A C 1
ATOM 809 O O . THR A 1 108 ? -15.385 1.211 25.335 1.00 60.34 108 THR A O 1
ATOM 812 N N . THR A 1 109 ? -16.396 -0.091 23.821 1.00 66.12 109 THR A N 1
ATOM 813 C CA . THR A 1 109 ? -15.828 0.572 22.648 1.00 66.12 109 THR A CA 1
ATOM 814 C C . THR A 1 109 ? -16.785 1.673 22.218 1.00 66.12 109 THR A C 1
ATOM 816 O O . THR A 1 109 ? -17.783 1.441 21.542 1.00 66.12 109 THR A O 1
ATOM 819 N N . SER A 1 110 ? -16.463 2.894 22.624 1.00 74.44 110 SER A N 1
ATOM 820 C CA . SER A 1 110 ? -17.023 4.130 22.086 1.00 74.44 110 SER A CA 1
ATOM 821 C C . SER A 1 110 ? -15.861 5.005 21.648 1.00 74.44 110 SER A C 1
ATOM 823 O O . SER A 1 110 ? -14.894 5.129 22.398 1.00 74.44 110 SER A O 1
ATOM 825 N N . PHE A 1 111 ? -15.943 5.622 20.474 1.00 82.25 111 PHE A N 1
ATOM 826 C CA . PHE A 1 111 ? -14.872 6.498 20.014 1.00 82.25 111 PHE A CA 1
ATOM 827 C C . PHE A 1 111 ? -15.017 7.892 20.618 1.00 82.25 111 PHE A C 1
ATOM 829 O O . PHE A 1 111 ? -16.022 8.571 20.404 1.00 82.25 111 PHE A O 1
ATOM 836 N N . SER A 1 112 ? -13.997 8.340 21.347 1.00 81.69 112 SER A N 1
ATOM 837 C CA . SER A 1 112 ? -13.813 9.767 21.604 1.00 81.69 112 SER A CA 1
ATOM 838 C C . SER A 1 112 ? -13.389 10.486 20.319 1.00 81.69 112 SER A C 1
ATOM 840 O O . SER A 1 112 ? -12.866 9.877 19.384 1.00 81.69 112 SER A O 1
ATOM 842 N N . THR A 1 113 ? -13.507 11.814 20.307 1.00 77.62 113 THR A N 1
ATOM 843 C CA . THR A 1 113 ? -13.014 12.652 19.201 1.00 77.62 113 THR A CA 1
ATOM 844 C C . THR A 1 113 ? -11.501 12.550 18.983 1.00 77.62 113 THR A C 1
ATOM 846 O O . THR A 1 113 ? -11.026 12.834 17.894 1.00 77.62 113 THR A O 1
ATOM 849 N N . SER A 1 114 ? -10.725 12.122 19.984 1.00 75.19 114 SER A N 1
ATOM 850 C CA . SER A 1 114 ? -9.288 11.850 19.832 1.00 75.19 114 SER A CA 1
ATOM 851 C C . SER A 1 114 ? -8.981 10.470 19.229 1.00 75.19 114 SER A C 1
ATOM 853 O O . SER A 1 114 ? -7.877 10.239 18.734 1.00 75.19 114 SER A O 1
ATOM 855 N N . GLN A 1 115 ? -9.942 9.543 19.266 1.00 84.38 115 GLN A N 1
ATOM 856 C CA . GLN A 1 115 ? -9.815 8.179 18.746 1.00 84.38 115 GLN A CA 1
ATOM 857 C C . GLN A 1 115 ? -10.317 8.068 17.304 1.00 84.38 115 GLN A C 1
ATOM 859 O O . GLN A 1 115 ? -9.640 7.473 16.456 1.00 84.38 115 GLN A O 1
ATOM 864 N N . ALA A 1 116 ? -11.483 8.661 17.041 1.00 87.12 116 ALA A N 1
ATOM 865 C CA . ALA A 1 116 ? -12.071 8.777 15.718 1.00 87.12 116 ALA A CA 1
ATOM 866 C C . ALA A 1 116 ? -12.764 10.134 15.555 1.00 87.12 116 ALA A C 1
ATOM 868 O O . ALA A 1 116 ? -13.625 10.513 16.352 1.00 87.12 116 ALA A O 1
ATOM 869 N N . VAL A 1 117 ? -12.406 10.849 14.494 1.00 91.81 117 VAL A N 1
ATOM 870 C CA . VAL A 1 117 ? -13.031 12.114 14.114 1.00 91.81 117 VAL A CA 1
ATOM 871 C C . VAL A 1 117 ? -14.059 11.832 13.026 1.00 91.81 117 VAL A C 1
ATOM 873 O O . VAL A 1 117 ? -13.740 11.233 11.997 1.00 91.81 117 VAL A O 1
ATOM 876 N N . ASN A 1 118 ? -15.299 12.263 13.248 1.00 94.00 118 ASN A N 1
ATOM 877 C CA . ASN A 1 118 ? -16.337 12.231 12.225 1.00 94.00 118 ASN A CA 1
ATOM 878 C C . ASN A 1 118 ? -16.282 13.521 11.400 1.00 94.00 118 ASN A C 1
ATOM 880 O O . ASN A 1 118 ? -16.989 14.485 11.691 1.00 94.00 118 ASN A O 1
ATOM 884 N N . GLU A 1 119 ? -15.410 13.542 10.397 1.00 95.12 119 GLU A N 1
ATOM 885 C CA . GLU A 1 119 ? -15.299 14.644 9.445 1.00 95.12 119 GLU A CA 1
ATOM 886 C C . GLU A 1 119 ? -15.080 14.136 8.021 1.00 95.12 119 GLU A C 1
ATOM 888 O O . GLU A 1 119 ? -14.554 13.045 7.814 1.00 95.12 119 GLU A O 1
ATOM 893 N N . ASN A 1 120 ? -15.488 14.926 7.027 1.00 97.12 120 ASN A N 1
ATOM 894 C CA . ASN A 1 120 ? -15.325 14.551 5.627 1.00 97.12 120 ASN A CA 1
ATOM 895 C C . ASN A 1 120 ? -13.824 14.481 5.276 1.00 97.12 120 ASN A C 1
ATOM 897 O O . ASN A 1 120 ? -13.122 15.476 5.458 1.00 97.12 120 ASN A O 1
ATOM 901 N N . PRO A 1 121 ? -13.312 13.355 4.743 1.00 97.19 121 PRO A N 1
ATOM 902 C CA . PRO A 1 121 ? -11.905 13.248 4.369 1.00 97.19 121 PRO A CA 1
ATOM 903 C C . PRO A 1 121 ? -11.555 14.015 3.083 1.00 97.19 121 PRO A C 1
ATOM 905 O O . PRO A 1 121 ? -10.382 14.097 2.729 1.00 97.19 121 PRO A O 1
ATOM 908 N N . PHE A 1 122 ? -12.548 14.544 2.359 1.00 97.88 122 PHE A N 1
ATOM 909 C CA . PHE A 1 122 ? -12.388 15.259 1.089 1.00 97.88 122 PHE A CA 1
ATOM 910 C C . PHE A 1 122 ? -11.532 14.495 0.067 1.00 97.88 122 PHE A C 1
ATOM 912 O O . PHE A 1 122 ? -10.705 15.087 -0.624 1.00 97.88 122 PHE A O 1
ATOM 919 N N . LEU A 1 123 ? -11.718 13.173 -0.018 1.00 97.06 123 LEU A N 1
ATOM 920 C CA . LEU A 1 123 ? -11.052 12.350 -1.028 1.00 97.06 123 LEU A CA 1
ATOM 921 C C . LEU A 1 123 ? -11.654 12.607 -2.411 1.00 97.06 123 LEU A C 1
ATOM 923 O O . LEU A 1 123 ? -12.870 12.754 -2.552 1.00 97.06 123 LEU A O 1
ATOM 927 N N . ALA A 1 124 ? -10.806 12.582 -3.432 1.00 95.75 124 ALA A N 1
ATOM 928 C CA . ALA A 1 124 ? -11.213 12.634 -4.829 1.00 95.75 124 ALA A CA 1
ATOM 929 C C . ALA A 1 124 ? -10.749 11.377 -5.569 1.00 95.75 124 ALA A C 1
ATOM 931 O O . ALA A 1 124 ? -9.725 10.787 -5.232 1.00 95.75 124 ALA A O 1
ATOM 932 N N . VAL A 1 125 ? -11.506 10.966 -6.584 1.00 93.69 125 VAL A N 1
ATOM 933 C CA . VAL A 1 125 ? -11.077 9.902 -7.494 1.00 93.69 125 VAL A CA 1
ATOM 934 C C . VAL A 1 125 ? -10.124 10.504 -8.520 1.00 93.69 125 VAL A C 1
ATOM 936 O O . VAL A 1 125 ? -10.494 11.451 -9.217 1.00 93.69 125 VAL A O 1
ATOM 939 N N . ASP A 1 126 ? -8.923 9.947 -8.647 1.00 91.25 126 ASP A N 1
ATOM 940 C CA . ASP A 1 126 ? -8.033 10.272 -9.757 1.00 91.25 126 ASP A CA 1
ATOM 941 C C . ASP A 1 126 ? -8.510 9.558 -11.024 1.00 91.25 126 ASP A C 1
ATOM 943 O O . ASP A 1 126 ? -8.292 8.360 -11.222 1.00 91.25 126 ASP A O 1
ATOM 947 N N . ALA A 1 127 ? -9.179 10.310 -11.895 1.00 88.25 127 ALA A N 1
ATOM 948 C CA . ALA A 1 127 ? -9.738 9.796 -13.138 1.00 88.25 127 ALA A CA 1
ATOM 949 C C . ALA A 1 127 ? -8.674 9.280 -14.124 1.00 88.25 127 ALA A C 1
ATOM 951 O O . ALA A 1 127 ? -9.019 8.505 -15.011 1.00 88.25 127 ALA A O 1
ATOM 952 N N . SER A 1 128 ? -7.406 9.685 -13.987 1.00 85.56 128 SER A N 1
ATOM 953 C CA . SER A 1 128 ? -6.334 9.257 -14.897 1.00 85.56 128 SER A CA 1
ATOM 954 C C . SER A 1 128 ? -5.854 7.829 -14.632 1.00 85.56 128 SER A C 1
ATOM 956 O O . SER A 1 128 ? -5.384 7.154 -15.547 1.00 85.56 128 SER A O 1
ATOM 958 N N . THR A 1 129 ? -6.013 7.355 -13.395 1.00 84.00 129 THR A N 1
ATOM 959 C CA . THR A 1 129 ? -5.562 6.032 -12.939 1.00 84.00 129 THR A CA 1
ATOM 960 C C . THR A 1 129 ? -6.714 5.129 -12.487 1.00 84.00 129 THR A C 1
ATOM 962 O O . THR A 1 129 ? -6.501 3.965 -12.146 1.00 84.00 129 THR A O 1
ATOM 965 N N . SER A 1 130 ? -7.948 5.638 -12.512 1.00 86.75 130 SER A N 1
ATOM 966 C CA . SER A 1 130 ? -9.154 4.879 -12.179 1.00 86.75 130 SER A CA 1
ATOM 967 C C . SER A 1 130 ? -9.755 4.175 -13.393 1.00 86.75 130 SER A C 1
ATOM 969 O O . SER A 1 130 ? -9.686 4.645 -14.524 1.00 86.75 130 SER A O 1
ATOM 971 N N . THR A 1 131 ? -10.425 3.055 -13.141 1.00 81.81 131 THR A N 1
ATOM 972 C CA . THR A 1 131 ? -11.228 2.319 -14.127 1.00 81.81 131 THR A CA 1
ATOM 973 C C . THR A 1 131 ? -12.675 2.231 -13.652 1.00 81.81 131 THR A C 1
ATOM 975 O O . THR A 1 131 ? -12.964 2.483 -12.484 1.00 81.81 131 THR A O 1
ATOM 978 N N . ALA A 1 132 ? -13.586 1.780 -14.520 1.00 80.12 132 ALA A N 1
ATOM 979 C CA . ALA A 1 132 ? -14.998 1.588 -14.169 1.00 80.12 132 ALA A CA 1
ATOM 980 C C . ALA A 1 132 ? -15.225 0.701 -12.924 1.00 80.12 132 ALA A C 1
ATOM 982 O O . ALA A 1 132 ? -16.254 0.822 -12.267 1.00 80.12 132 ALA A O 1
ATOM 983 N N . ASN A 1 133 ? -14.265 -0.172 -12.592 1.00 78.62 133 ASN A N 1
ATOM 984 C CA . ASN A 1 133 ? -14.365 -1.133 -11.490 1.00 78.62 133 ASN A CA 1
ATOM 985 C C . ASN A 1 133 ? -13.311 -0.918 -10.387 1.00 78.62 133 ASN A C 1
ATOM 987 O O . ASN A 1 133 ? -13.238 -1.705 -9.434 1.00 78.62 133 ASN A O 1
ATOM 991 N N . ASN A 1 134 ? -12.461 0.105 -10.516 1.00 80.12 134 ASN A N 1
ATOM 992 C CA . ASN A 1 134 ? -11.397 0.378 -9.559 1.00 80.12 134 ASN A CA 1
ATOM 993 C C . ASN A 1 134 ? -11.090 1.874 -9.496 1.00 80.12 134 ASN A C 1
ATOM 995 O O . ASN A 1 134 ? -10.441 2.407 -10.393 1.00 80.12 134 ASN A O 1
ATOM 999 N N . ASN A 1 135 ? -11.547 2.524 -8.430 1.00 88.88 135 ASN A N 1
ATOM 1000 C CA . ASN A 1 135 ? -11.278 3.934 -8.189 1.00 88.88 135 ASN A CA 1
ATOM 1001 C C . ASN A 1 135 ? -9.982 4.083 -7.397 1.00 88.88 135 ASN A C 1
ATOM 1003 O O . ASN A 1 135 ? -9.847 3.499 -6.320 1.00 88.88 135 ASN A O 1
ATOM 1007 N N . ASN A 1 136 ? -9.075 4.913 -7.901 1.00 90.12 136 ASN A N 1
ATOM 1008 C CA . ASN A 1 136 ? -7.914 5.371 -7.162 1.00 90.12 136 ASN A CA 1
ATOM 1009 C C . ASN A 1 136 ? -8.292 6.617 -6.350 1.00 90.12 136 ASN A C 1
ATOM 1011 O O . ASN A 1 136 ? -8.539 7.684 -6.913 1.00 90.12 136 ASN A O 1
ATOM 1015 N N . TRP A 1 137 ? -8.398 6.465 -5.032 1.00 93.62 137 TRP A N 1
ATOM 1016 C CA . TRP A 1 137 ? -8.792 7.543 -4.128 1.00 93.62 137 TRP A CA 1
ATOM 1017 C C . TRP A 1 137 ? -7.571 8.309 -3.632 1.00 93.62 137 TRP A C 1
ATOM 1019 O O . TRP A 1 137 ? -6.683 7.730 -3.011 1.00 93.62 137 TRP A O 1
ATOM 1029 N N . LYS A 1 138 ? -7.580 9.622 -3.851 1.00 95.00 138 LYS A N 1
ATOM 1030 C CA . LYS A 1 138 ? -6.497 10.542 -3.519 1.00 95.00 138 LYS A CA 1
ATOM 1031 C C . LYS A 1 138 ? -6.939 11.566 -2.485 1.00 95.00 138 LYS A C 1
ATOM 1033 O O . LYS A 1 138 ? -8.089 12.019 -2.491 1.00 95.00 138 LYS A O 1
ATOM 1038 N N . ALA A 1 139 ? -6.018 11.935 -1.606 1.00 96.62 139 ALA A N 1
ATOM 1039 C CA . ALA A 1 139 ? -6.160 13.098 -0.753 1.00 96.62 139 ALA A CA 1
ATOM 1040 C C . ALA A 1 139 ? -6.194 14.366 -1.618 1.00 96.62 139 ALA A C 1
ATOM 1042 O O . ALA A 1 139 ? -5.629 14.428 -2.710 1.00 96.62 139 ALA A O 1
ATOM 1043 N N . THR A 1 140 ? -6.872 15.395 -1.129 1.00 97.31 140 THR A N 1
ATOM 1044 C CA . THR A 1 140 ? -6.939 16.707 -1.776 1.00 97.31 140 THR A CA 1
ATOM 1045 C C . THR A 1 140 ? -6.379 17.776 -0.851 1.00 97.31 140 THR A C 1
ATOM 1047 O O . THR A 1 140 ? -6.111 17.531 0.325 1.00 97.31 140 THR A O 1
ATOM 1050 N N . VAL A 1 141 ? -6.273 19.007 -1.354 1.00 96.19 141 VAL A N 1
ATOM 1051 C CA . VAL A 1 141 ? -5.905 20.174 -0.539 1.00 96.19 141 VAL A CA 1
ATOM 1052 C C . VAL A 1 141 ? -6.827 20.381 0.668 1.00 96.19 141 VAL A C 1
ATOM 1054 O O . VAL A 1 141 ? -6.419 20.989 1.653 1.00 96.19 141 VAL A O 1
ATOM 1057 N N . ALA A 1 142 ? -8.067 19.885 0.597 1.00 97.62 142 ALA A N 1
ATOM 1058 C CA . ALA A 1 142 ? -9.042 19.978 1.675 1.00 97.62 142 ALA A CA 1
ATOM 1059 C C . ALA A 1 142 ? -8.993 18.781 2.637 1.00 97.62 142 ALA A C 1
ATOM 1061 O O . ALA A 1 142 ? -9.630 18.834 3.687 1.00 97.62 142 ALA A O 1
ATOM 1062 N N . THR A 1 143 ? -8.257 17.709 2.314 1.00 97.25 143 THR A N 1
ATOM 1063 C CA . THR A 1 143 ? -8.130 16.555 3.208 1.00 97.25 143 THR A CA 1
ATOM 1064 C C . THR A 1 143 ? -7.478 16.993 4.524 1.00 97.25 143 THR A C 1
ATOM 1066 O O . THR A 1 143 ? -6.393 17.587 4.497 1.00 97.25 143 THR A O 1
ATOM 1069 N N . PRO A 1 144 ? -8.093 16.700 5.687 1.00 95.25 144 PRO A N 1
ATOM 1070 C CA . PRO A 1 144 ? -7.567 17.122 6.979 1.00 95.25 144 PRO A CA 1
ATOM 1071 C C . PRO A 1 144 ? -6.152 16.602 7.239 1.00 95.25 144 PRO A C 1
ATOM 1073 O O . PRO A 1 144 ? -5.779 15.503 6.823 1.00 95.25 144 PRO A O 1
ATOM 1076 N N . SER A 1 145 ? -5.356 17.400 7.947 1.00 92.62 145 SER A N 1
ATOM 1077 C CA . SER A 1 145 ? -4.010 17.038 8.392 1.00 92.62 145 SER A CA 1
ATOM 1078 C C . SER A 1 145 ? -3.938 17.089 9.906 1.00 92.62 145 SER A C 1
ATOM 1080 O O . SER A 1 145 ? -4.335 18.080 10.518 1.00 92.62 145 SER A O 1
ATOM 1082 N N . TYR A 1 146 ? -3.384 16.043 10.511 1.00 88.44 146 TYR A N 1
ATOM 1083 C CA . TYR A 1 146 ? -3.265 15.941 11.961 1.00 88.44 146 TYR A CA 1
ATOM 1084 C C . TYR A 1 146 ? -1.816 15.946 12.401 1.00 88.44 146 TYR A C 1
ATOM 1086 O O . TYR A 1 146 ? -0.943 15.387 11.730 1.00 88.44 146 TYR A O 1
ATOM 1094 N N . ASN A 1 147 ? -1.586 16.529 13.576 1.00 85.81 147 ASN A N 1
ATOM 1095 C CA . ASN A 1 147 ? -0.315 16.401 14.260 1.00 85.81 147 ASN A CA 1
ATOM 1096 C C . ASN A 1 147 ? -0.117 14.940 14.668 1.00 85.81 147 ASN A C 1
ATOM 1098 O O . ASN A 1 147 ? -0.799 14.406 15.541 1.00 85.81 147 ASN A O 1
ATOM 1102 N N . ASN A 1 148 ? 0.851 14.313 14.017 1.00 72.69 148 ASN A N 1
ATOM 1103 C CA . ASN A 1 148 ? 1.226 12.928 14.213 1.00 72.69 148 ASN A CA 1
ATOM 1104 C C . ASN A 1 148 ? 2.613 12.806 14.848 1.00 72.69 148 ASN A C 1
ATOM 1106 O O . ASN A 1 148 ? 3.310 11.817 14.627 1.00 72.69 148 ASN A O 1
ATOM 1110 N N . ALA A 1 149 ? 3.031 13.785 15.658 1.00 59.25 149 ALA A N 1
ATOM 1111 C CA . ALA A 1 149 ? 4.186 13.635 16.548 1.00 59.25 149 ALA A CA 1
ATOM 1112 C C . ALA A 1 149 ? 4.015 12.442 17.519 1.00 59.25 149 ALA A C 1
ATOM 1114 O O . ALA A 1 149 ? 4.990 11.906 18.039 1.00 59.25 149 ALA A O 1
ATOM 1115 N N . THR A 1 150 ? 2.780 11.967 17.700 1.00 51.31 150 THR A N 1
ATOM 1116 C CA . THR A 1 150 ? 2.387 10.856 18.574 1.00 51.31 150 THR A CA 1
ATOM 1117 C C . THR A 1 150 ? 2.543 9.458 17.958 1.00 51.31 150 THR A C 1
ATOM 1119 O O . THR A 1 150 ? 1.967 8.506 18.478 1.00 51.31 150 THR A O 1
ATOM 1122 N N . TYR A 1 151 ? 3.379 9.267 16.925 1.00 53.47 151 TYR A N 1
ATOM 1123 C CA . TYR A 1 151 ? 3.942 7.923 16.669 1.00 53.47 151 TYR A CA 1
ATOM 1124 C C . TYR A 1 151 ? 4.770 7.417 17.869 1.00 53.47 151 TYR A C 1
ATOM 1126 O O . TYR A 1 151 ? 5.037 6.225 17.970 1.00 53.47 151 TYR A O 1
ATOM 1134 N N . ALA A 1 152 ? 5.127 8.307 18.806 1.00 46.44 152 ALA A N 1
ATOM 1135 C CA . ALA A 1 152 ? 5.936 8.034 19.992 1.00 46.44 152 ALA A CA 1
ATOM 1136 C C . ALA A 1 152 ? 5.458 6.854 20.865 1.00 46.44 152 ALA A C 1
ATOM 1138 O O . ALA A 1 152 ? 6.281 6.237 21.535 1.00 46.44 152 ALA A O 1
ATOM 1139 N N . ASN A 1 153 ? 4.166 6.505 20.842 1.00 48.12 153 ASN A N 1
ATOM 1140 C CA . ASN A 1 153 ? 3.631 5.404 21.655 1.00 48.12 153 ASN A CA 1
ATOM 1141 C C . ASN A 1 153 ? 3.525 4.071 20.895 1.00 48.12 153 ASN A C 1
ATOM 1143 O O . ASN A 1 153 ? 3.245 3.042 21.509 1.00 48.12 153 ASN A O 1
ATOM 1147 N N . VAL A 1 154 ? 3.769 4.058 19.580 1.00 60.34 154 VAL A N 1
ATOM 1148 C CA . VAL A 1 154 ? 3.835 2.827 18.783 1.00 60.34 154 VAL A CA 1
ATOM 1149 C C . VAL A 1 154 ? 5.300 2.425 18.649 1.00 60.34 154 VAL A C 1
ATOM 1151 O O . VAL A 1 154 ? 5.930 2.592 17.612 1.00 60.34 154 VAL A O 1
ATOM 1154 N N . THR A 1 155 ? 5.859 1.874 19.725 1.00 57.38 155 THR A N 1
ATOM 1155 C CA . THR A 1 155 ? 7.274 1.462 19.815 1.00 57.38 155 THR A CA 1
ATOM 1156 C C . THR A 1 155 ? 7.660 0.308 18.879 1.00 57.38 155 THR A C 1
ATOM 1158 O O . THR A 1 155 ? 8.816 -0.104 18.854 1.00 57.38 155 THR A O 1
ATOM 1161 N N . GLN A 1 156 ? 6.701 -0.230 18.120 1.00 62.66 156 GLN A N 1
ATOM 1162 C CA . GLN A 1 156 ? 6.857 -1.428 17.294 1.00 62.66 156 GLN A CA 1
ATOM 1163 C C . GLN A 1 156 ? 7.101 -1.144 15.806 1.00 62.66 156 GLN A C 1
ATOM 1165 O O . GLN A 1 156 ? 7.375 -2.091 15.073 1.00 62.66 156 GLN A O 1
ATOM 1170 N N . ILE A 1 157 ? 7.019 0.112 15.345 1.00 68.88 157 ILE A N 1
ATOM 1171 C CA . ILE A 1 157 ? 7.234 0.450 13.929 1.00 68.88 157 ILE A CA 1
ATOM 1172 C C . ILE A 1 157 ? 8.223 1.601 13.753 1.00 68.88 157 ILE A C 1
ATOM 1174 O O . ILE A 1 157 ? 8.255 2.551 14.534 1.00 68.88 157 ILE A O 1
ATOM 1178 N N . SER A 1 158 ? 9.023 1.524 12.690 1.00 70.94 158 SER A N 1
ATOM 1179 C CA . SER A 1 158 ? 9.785 2.673 12.205 1.00 70.94 158 SER A CA 1
ATOM 1180 C C . SER A 1 158 ? 8.833 3.778 11.724 1.00 70.94 158 SER A C 1
ATOM 1182 O O . SER A 1 158 ? 7.714 3.475 11.301 1.00 70.94 158 SER A O 1
ATOM 1184 N N . PRO A 1 159 ? 9.253 5.055 11.756 1.00 75.44 159 PRO A N 1
ATOM 1185 C CA . PRO A 1 159 ? 8.442 6.144 11.228 1.00 75.44 159 PRO A CA 1
ATOM 1186 C C . PRO A 1 159 ? 8.050 5.888 9.768 1.00 75.44 159 PRO A C 1
ATOM 1188 O O . PRO A 1 159 ? 8.906 5.597 8.932 1.00 75.44 159 PRO A O 1
ATOM 1191 N N . ILE A 1 160 ? 6.761 6.028 9.459 1.00 82.50 160 ILE A N 1
ATOM 1192 C CA . ILE A 1 160 ? 6.254 5.954 8.086 1.00 82.50 160 ILE A CA 1
ATOM 1193 C C . ILE A 1 160 ? 6.504 7.314 7.436 1.00 82.50 160 ILE A C 1
ATOM 1195 O O . ILE A 1 160 ? 5.765 8.275 7.658 1.00 82.50 160 ILE A O 1
ATOM 1199 N N . ILE A 1 161 ? 7.606 7.400 6.694 1.00 88.44 161 ILE A N 1
ATOM 1200 C CA . ILE A 1 161 ? 8.095 8.651 6.099 1.00 88.44 161 ILE A CA 1
ATOM 1201 C C . ILE A 1 161 ? 7.608 8.882 4.668 1.00 88.44 161 ILE A C 1
ATOM 1203 O O . ILE A 1 161 ? 7.737 9.998 4.174 1.00 88.44 161 ILE A O 1
ATOM 1207 N N . THR A 1 162 ? 7.028 7.870 4.022 1.00 91.88 162 THR A N 1
ATOM 1208 C CA . THR A 1 162 ? 6.449 7.972 2.678 1.00 91.88 162 THR A CA 1
ATOM 1209 C C . THR A 1 162 ? 5.035 7.406 2.633 1.00 91.88 162 THR A C 1
ATOM 1211 O O . THR A 1 162 ? 4.634 6.632 3.505 1.00 91.88 162 THR A O 1
ATOM 1214 N N . ASP A 1 163 ? 4.255 7.821 1.646 1.00 93.75 163 ASP A N 1
ATOM 1215 C CA . ASP A 1 163 ? 2.920 7.297 1.373 1.00 93.75 163 ASP A CA 1
ATOM 1216 C C . ASP A 1 163 ? 2.932 6.169 0.322 1.00 93.75 163 ASP A C 1
ATOM 1218 O O . ASP A 1 163 ? 3.998 5.657 -0.038 1.00 93.75 163 ASP A O 1
ATOM 1222 N N . ILE A 1 164 ? 1.744 5.740 -0.120 1.00 92.62 164 ILE A N 1
ATOM 1223 C CA . ILE A 1 164 ? 1.589 4.653 -1.098 1.00 92.62 164 ILE A CA 1
ATOM 1224 C C . ILE A 1 164 ? 2.212 4.991 -2.462 1.00 92.62 164 ILE A C 1
ATOM 1226 O O . ILE A 1 164 ? 2.759 4.105 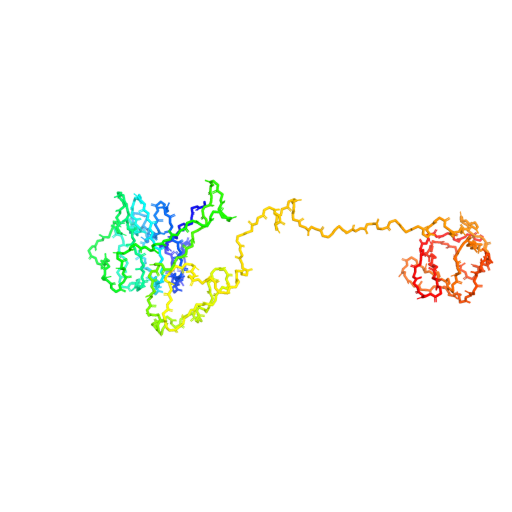-3.117 1.00 92.62 164 ILE A O 1
ATOM 1230 N N . ASP A 1 165 ? 2.225 6.270 -2.832 1.00 93.00 165 ASP A N 1
ATOM 1231 C CA . ASP A 1 165 ? 2.764 6.784 -4.090 1.00 93.00 165 ASP A CA 1
ATOM 1232 C C . ASP A 1 165 ? 4.275 7.054 -4.017 1.00 93.00 165 ASP A C 1
ATOM 1234 O O . ASP A 1 165 ? 4.908 7.371 -5.027 1.00 93.00 165 ASP A O 1
ATOM 1238 N N . GLY A 1 166 ? 4.877 6.884 -2.836 1.00 94.00 166 GLY A N 1
ATOM 1239 C CA . GLY A 1 166 ? 6.290 7.145 -2.577 1.00 94.00 166 GLY A CA 1
ATOM 1240 C C . GLY A 1 166 ? 6.605 8.612 -2.273 1.00 94.00 166 GLY A C 1
ATOM 1241 O O . GLY A 1 166 ? 7.780 8.974 -2.201 1.00 94.00 166 GLY A O 1
ATOM 1242 N N . GLN A 1 167 ? 5.591 9.453 -2.070 1.00 94.12 167 GLN A N 1
ATOM 1243 C CA . GLN A 1 167 ? 5.749 10.856 -1.697 1.00 94.12 167 GLN A CA 1
ATOM 1244 C C . GLN A 1 167 ? 6.055 10.982 -0.201 1.00 94.12 167 GLN A C 1
ATOM 1246 O O . GLN A 1 167 ? 5.651 10.149 0.613 1.00 94.12 167 GLN A O 1
ATOM 1251 N N . ILE A 1 168 ? 6.802 12.020 0.185 1.00 92.75 168 ILE A N 1
ATOM 1252 C CA . ILE A 1 168 ? 7.220 12.223 1.578 1.00 92.75 168 ILE A CA 1
ATOM 1253 C C . ILE A 1 168 ? 6.026 12.669 2.420 1.00 92.75 168 ILE A C 1
ATOM 1255 O O . ILE A 1 168 ? 5.324 13.619 2.087 1.00 92.75 168 ILE A O 1
ATOM 1259 N N . ARG A 1 169 ? 5.854 12.048 3.588 1.00 91.38 169 ARG A N 1
ATOM 1260 C CA . ARG A 1 169 ? 4.881 12.494 4.586 1.00 91.38 169 ARG A CA 1
ATOM 1261 C C . ARG A 1 169 ? 5.472 13.615 5.445 1.00 91.38 169 ARG A C 1
ATOM 1263 O O . ARG A 1 169 ? 6.431 13.358 6.181 1.00 91.38 169 ARG A O 1
ATOM 1270 N N . PRO A 1 170 ? 4.900 14.834 5.425 1.00 89.25 170 PRO A N 1
ATOM 1271 C CA . PRO A 1 170 ? 5.408 15.939 6.224 1.00 89.25 170 PRO A CA 1
ATOM 1272 C C . PRO A 1 170 ? 5.339 15.648 7.732 1.00 89.25 170 PRO A C 1
ATOM 1274 O O . PRO A 1 170 ? 4.594 14.788 8.214 1.00 89.25 170 PRO A O 1
ATOM 1277 N N . SER A 1 171 ? 6.177 16.356 8.488 1.00 85.94 171 SER A N 1
ATOM 1278 C CA . SER A 1 171 ? 6.235 16.306 9.950 1.00 85.94 171 SER A CA 1
ATOM 1279 C C . SER A 1 171 ? 6.093 17.725 10.511 1.00 85.94 171 SER A C 1
ATOM 1281 O O . SER A 1 171 ? 6.699 18.642 9.957 1.00 85.94 171 SER A O 1
ATOM 1283 N N . PRO A 1 172 ? 5.328 17.939 11.598 1.00 84.31 172 PRO A N 1
ATOM 1284 C CA . PRO A 1 172 ? 4.581 16.932 12.361 1.00 84.31 172 PRO A CA 1
ATOM 1285 C C . PRO A 1 172 ?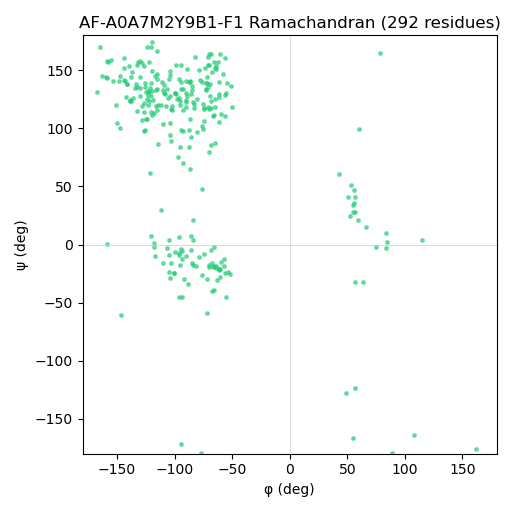 3.196 16.613 11.777 1.00 84.31 172 PRO A C 1
ATOM 1287 O O . PRO A 1 172 ? 2.601 15.601 12.147 1.00 84.31 172 PRO A O 1
ATOM 1290 N N . ASN A 1 173 ? 2.681 17.469 10.890 1.00 89.44 173 ASN A N 1
ATOM 1291 C CA . ASN A 1 173 ? 1.326 17.378 10.354 1.00 89.44 173 ASN A CA 1
ATOM 1292 C C . ASN A 1 173 ? 1.308 16.621 9.029 1.00 89.44 173 ASN A C 1
ATOM 1294 O O . ASN A 1 173 ? 2.122 16.915 8.160 1.00 89.44 173 ASN A O 1
ATOM 1298 N N . ARG A 1 174 ? 0.371 15.685 8.877 1.00 91.19 174 ARG A N 1
ATOM 1299 C CA . ARG A 1 174 ? 0.182 14.878 7.661 1.00 91.19 174 ARG A CA 1
ATOM 1300 C C . ARG A 1 174 ? -1.251 14.377 7.556 1.00 91.19 174 ARG A C 1
ATOM 1302 O O . ARG A 1 174 ? -1.939 14.282 8.577 1.00 91.19 174 ARG A O 1
ATOM 1309 N N . ASN A 1 175 ? -1.678 14.028 6.349 1.00 93.81 175 ASN A N 1
ATOM 1310 C CA . ASN A 1 175 ? -2.996 13.451 6.130 1.00 93.81 175 ASN A CA 1
ATOM 1311 C C . ASN A 1 175 ? -3.073 12.031 6.726 1.00 93.81 175 ASN A C 1
ATOM 1313 O O . ASN A 1 175 ? -2.124 11.246 6.580 1.00 93.81 175 ASN A O 1
ATOM 1317 N N . PRO A 1 176 ? -4.186 11.673 7.392 1.00 92.62 176 PRO A N 1
ATOM 1318 C CA . PRO A 1 176 ? -4.551 10.278 7.610 1.00 92.62 176 PRO A CA 1
ATOM 1319 C C . PRO A 1 176 ? -4.753 9.549 6.277 1.00 92.62 176 PRO A C 1
ATOM 1321 O O . PRO A 1 176 ? -4.947 10.171 5.237 1.00 92.62 176 PRO A O 1
ATOM 1324 N N . GLY A 1 177 ? -4.759 8.220 6.316 1.00 93.94 177 GLY A N 1
ATOM 1325 C CA . GLY A 1 177 ? -4.979 7.389 5.136 1.00 93.94 177 GLY A CA 1
ATOM 1326 C C . GLY A 1 177 ? -3.702 7.039 4.377 1.00 93.94 177 GLY A C 1
ATOM 1327 O O . GLY A 1 177 ? -2.598 7.390 4.798 1.00 93.94 177 GLY A O 1
ATOM 1328 N N . ALA A 1 178 ? -3.876 6.298 3.283 1.00 94.19 178 ALA A N 1
ATOM 1329 C CA . ALA A 1 178 ? -2.808 5.734 2.451 1.00 94.19 178 ALA A CA 1
ATOM 1330 C C . ALA A 1 178 ? -2.056 6.777 1.626 1.00 94.19 178 ALA A C 1
ATOM 1332 O O . ALA A 1 178 ? -0.857 6.620 1.404 1.00 94.19 178 ALA A O 1
ATOM 1333 N N . ASP A 1 179 ? -2.746 7.851 1.258 1.00 95.12 179 ASP A N 1
ATOM 1334 C CA . ASP A 1 179 ? -2.247 8.915 0.398 1.00 95.12 179 ASP A CA 1
ATOM 1335 C C . ASP A 1 179 ? -1.900 10.175 1.198 1.00 95.12 179 ASP A C 1
ATOM 1337 O O . ASP A 1 179 ? -2.566 10.487 2.191 1.00 95.12 179 ASP A O 1
ATOM 1341 N N . GLN A 1 180 ? -0.870 10.899 0.773 1.00 94.69 180 GLN A N 1
ATOM 1342 C CA . GLN A 1 180 ? -0.554 12.235 1.258 1.00 94.69 180 GLN A CA 1
ATOM 1343 C C . GLN A 1 180 ? -0.851 13.236 0.144 1.00 94.69 180 GLN A C 1
ATOM 1345 O O . GLN A 1 180 ? -0.384 13.082 -0.975 1.00 94.69 180 GLN A O 1
ATOM 1350 N N . TYR A 1 181 ? -1.590 14.306 0.448 1.00 95.94 181 TYR A N 1
ATOM 1351 C CA . TYR A 1 181 ? -1.762 15.359 -0.544 1.00 95.94 181 TYR A CA 1
ATOM 1352 C C . TYR A 1 181 ? -0.416 16.047 -0.795 1.00 95.94 181 TYR A C 1
ATOM 1354 O O . TYR A 1 181 ? 0.106 16.745 0.082 1.00 95.94 181 TYR A O 1
ATOM 1362 N N . ASP A 1 182 ? 0.130 15.832 -1.989 1.00 94.50 182 ASP A N 1
ATOM 1363 C CA . ASP A 1 182 ? 1.362 16.437 -2.473 1.00 94.50 182 ASP A CA 1
ATOM 1364 C C . ASP A 1 182 ? 1.312 16.567 -4.004 1.00 94.50 182 ASP A C 1
ATOM 1366 O O . ASP A 1 182 ? 1.171 15.591 -4.741 1.00 94.50 182 ASP A O 1
ATOM 1370 N N . ILE A 1 183 ? 1.407 17.810 -4.478 1.00 90.44 183 ILE A N 1
ATOM 1371 C CA . ILE A 1 183 ? 1.404 18.164 -5.907 1.00 90.44 183 ILE A CA 1
ATOM 1372 C C . ILE A 1 183 ? 2.791 18.575 -6.412 1.00 90.44 183 ILE A C 1
ATOM 1374 O O . ILE A 1 183 ? 2.947 18.913 -7.584 1.00 90.44 183 ILE A O 1
ATOM 1378 N N . ILE A 1 184 ? 3.779 18.630 -5.517 1.00 91.25 184 ILE A N 1
ATOM 1379 C CA . ILE A 1 184 ? 5.133 19.100 -5.810 1.00 91.25 184 ILE A CA 1
ATOM 1380 C C . ILE A 1 184 ? 6.031 17.902 -6.106 1.00 91.25 184 ILE A C 1
ATOM 1382 O O . ILE A 1 184 ? 6.800 17.933 -7.067 1.00 91.25 184 ILE A O 1
ATOM 1386 N N . ASN A 1 185 ? 5.944 16.852 -5.288 1.00 92.62 185 ASN A N 1
ATOM 1387 C CA . ASN A 1 185 ? 6.782 15.671 -5.444 1.00 92.62 185 ASN A CA 1
ATOM 1388 C C . ASN A 1 185 ? 6.164 14.671 -6.433 1.00 92.62 185 ASN A C 1
ATOM 1390 O O . ASN A 1 185 ? 4.951 14.454 -6.422 1.00 92.62 185 ASN A O 1
ATOM 1394 N N . PRO A 1 186 ? 6.977 14.032 -7.292 1.00 91.94 186 PRO A N 1
ATOM 1395 C CA . PRO A 1 186 ? 6.472 13.075 -8.266 1.00 91.94 186 PRO A CA 1
ATOM 1396 C C . PRO A 1 186 ? 5.922 11.814 -7.590 1.00 91.94 186 PRO A C 1
ATOM 1398 O O . PRO A 1 186 ? 6.444 11.362 -6.572 1.00 91.94 186 PRO A O 1
ATOM 1401 N N . VAL A 1 187 ? 4.910 11.212 -8.216 1.00 91.81 187 VAL A N 1
ATOM 1402 C CA . VAL A 1 187 ? 4.421 9.871 -7.876 1.00 91.81 187 VAL A CA 1
ATOM 1403 C C . VAL A 1 187 ? 5.421 8.842 -8.402 1.00 91.81 187 VAL A C 1
ATOM 1405 O O . VAL A 1 187 ? 5.651 8.751 -9.609 1.00 91.81 187 VAL A O 1
ATOM 1408 N N . LEU A 1 188 ? 6.036 8.083 -7.496 1.00 93.06 188 LEU A N 1
ATOM 1409 C CA . LEU A 1 188 ? 7.032 7.056 -7.817 1.00 93.06 188 LEU A CA 1
ATOM 1410 C C . LEU A 1 188 ? 6.396 5.678 -8.012 1.00 93.06 188 LEU A C 1
ATOM 1412 O O . LEU A 1 188 ? 6.897 4.881 -8.803 1.00 93.06 188 LEU A O 1
ATOM 1416 N N . ASN A 1 189 ? 5.284 5.421 -7.319 1.00 90.56 189 ASN A N 1
ATOM 1417 C CA . ASN A 1 189 ? 4.594 4.133 -7.308 1.00 90.56 189 ASN A CA 1
ATOM 1418 C C . ASN A 1 189 ? 3.138 4.264 -7.801 1.00 90.56 189 ASN A C 1
ATOM 1420 O O . ASN A 1 189 ? 2.213 3.984 -7.039 1.00 90.56 189 ASN A O 1
ATOM 1424 N N . PRO A 1 190 ? 2.894 4.699 -9.051 1.00 87.75 190 PRO A N 1
ATOM 1425 C CA . PRO A 1 190 ? 1.530 4.796 -9.557 1.00 87.75 190 PRO A CA 1
ATOM 1426 C C . PRO A 1 190 ? 0.891 3.400 -9.680 1.00 87.75 190 PRO A C 1
ATOM 1428 O O . PRO A 1 190 ? 1.609 2.404 -9.850 1.00 87.75 190 PRO A O 1
ATOM 1431 N N . PRO A 1 191 ? -0.452 3.302 -9.675 1.00 86.44 191 PRO A N 1
ATOM 1432 C CA . PRO A 1 191 ? -1.139 2.068 -10.023 1.00 86.44 191 PRO A CA 1
ATOM 1433 C C . PRO A 1 191 ? -0.633 1.503 -11.352 1.00 86.44 191 PRO A C 1
ATOM 1435 O O . PRO A 1 191 ? -0.430 2.225 -12.330 1.00 86.44 191 PRO A O 1
ATOM 1438 N N . MET A 1 192 ? -0.425 0.192 -11.381 1.00 85.12 192 MET A N 1
ATOM 1439 C CA . MET A 1 192 ? 0.092 -0.485 -12.562 1.00 85.12 192 MET A CA 1
ATOM 1440 C C . MET A 1 192 ? -0.991 -0.548 -13.646 1.00 85.12 192 MET A C 1
ATOM 1442 O O . MET A 1 192 ? -2.160 -0.802 -13.355 1.00 85.12 192 MET A O 1
ATOM 1446 N N . THR A 1 193 ? -0.600 -0.327 -14.898 1.00 80.38 193 THR A N 1
ATOM 1447 C CA . THR A 1 193 ? -1.484 -0.344 -16.067 1.00 80.38 193 THR A CA 1
ATOM 1448 C C . THR A 1 193 ? -1.088 -1.487 -16.995 1.00 80.38 193 THR A C 1
ATOM 1450 O O . THR A 1 193 ? 0.007 -2.036 -16.884 1.00 80.38 193 THR A O 1
ATOM 1453 N N . GLU A 1 194 ? -1.936 -1.823 -17.969 1.00 79.81 194 GLU A N 1
ATOM 1454 C CA . GLU A 1 194 ? -1.620 -2.872 -18.953 1.00 79.81 194 GLU A CA 1
ATOM 1455 C C . GLU A 1 194 ? -0.355 -2.569 -19.785 1.00 79.81 194 GLU A C 1
ATOM 1457 O O . GLU A 1 194 ? 0.269 -3.474 -20.338 1.00 79.81 194 GLU A O 1
ATOM 1462 N N . SER A 1 195 ? 0.040 -1.291 -19.866 1.00 80.44 195 SER A N 1
ATOM 1463 C CA . SER A 1 195 ? 1.269 -0.848 -20.534 1.00 80.44 195 SER A CA 1
ATOM 1464 C C . SER A 1 195 ? 2.515 -0.947 -19.653 1.00 80.44 195 SER A C 1
ATOM 1466 O O . SER A 1 195 ? 3.627 -0.869 -20.169 1.00 80.44 195 SER A O 1
ATOM 1468 N N . THR A 1 196 ? 2.360 -1.054 -18.330 1.00 80.19 196 THR A N 1
ATOM 1469 C CA . THR A 1 196 ? 3.484 -1.265 -17.404 1.00 80.19 196 THR A CA 1
ATOM 1470 C C . THR A 1 196 ? 3.598 -2.720 -16.969 1.00 80.19 196 THR A C 1
ATOM 1472 O O . THR A 1 196 ? 4.701 -3.167 -16.662 1.00 80.19 196 THR A O 1
ATOM 1475 N N . VAL A 1 197 ? 2.501 -3.482 -17.020 1.00 78.31 197 VAL A N 1
ATOM 1476 C CA . VAL A 1 197 ? 2.473 -4.933 -16.818 1.00 78.31 197 VAL A CA 1
ATOM 1477 C C . VAL A 1 197 ? 1.455 -5.627 -17.700 1.00 78.31 197 VAL A C 1
ATOM 1479 O O . VAL A 1 197 ? 0.336 -5.164 -17.865 1.00 78.31 197 VAL A O 1
ATOM 1482 N N . GLY A 1 198 ? 1.820 -6.802 -18.204 1.00 74.81 198 GLY A N 1
ATOM 1483 C CA . GLY A 1 198 ? 0.951 -7.614 -19.050 1.00 74.81 198 GLY A CA 1
ATOM 1484 C C . GLY A 1 198 ? 1.400 -7.617 -20.513 1.00 74.81 198 GLY A C 1
ATOM 1485 O O . GLY A 1 198 ? 2.545 -7.281 -20.806 1.00 74.81 198 GLY A O 1
ATOM 1486 N N . PRO A 1 199 ? 0.531 -8.034 -21.448 1.00 75.25 199 PRO A N 1
ATOM 1487 C CA . PRO A 1 199 ? 0.921 -8.309 -22.834 1.00 75.25 199 PRO A CA 1
ATOM 1488 C C . PRO A 1 199 ? 1.348 -7.061 -23.620 1.00 75.25 199 PRO A C 1
ATOM 1490 O O . PRO A 1 199 ? 1.957 -7.197 -24.679 1.00 75.25 199 PRO A O 1
ATOM 1493 N N . PHE A 1 200 ? 1.031 -5.864 -23.115 1.00 78.12 200 PHE A N 1
ATOM 1494 C CA . PHE A 1 200 ? 1.434 -4.582 -23.698 1.00 78.12 200 PHE A CA 1
ATOM 1495 C C . PHE A 1 200 ? 2.565 -3.902 -22.918 1.00 78.12 200 PHE A C 1
ATOM 1497 O O . PHE A 1 200 ? 2.941 -2.778 -23.258 1.00 78.12 200 PHE A O 1
ATOM 1504 N N . ALA A 1 201 ? 3.107 -4.558 -21.885 1.00 81.19 201 ALA A N 1
ATOM 1505 C CA . ALA A 1 201 ? 4.287 -4.067 -21.198 1.00 81.19 201 ALA A CA 1
ATOM 1506 C C . ALA A 1 201 ? 5.466 -4.009 -22.172 1.00 81.19 201 ALA A C 1
ATOM 1508 O O . ALA A 1 201 ? 5.643 -4.890 -23.015 1.00 81.19 201 ALA A O 1
ATOM 1509 N N . TYR A 1 202 ? 6.262 -2.946 -22.067 1.00 68.38 202 TYR A N 1
ATOM 1510 C CA . TYR A 1 202 ? 7.419 -2.720 -22.927 1.00 68.38 202 TYR A CA 1
ATOM 1511 C C . TYR A 1 202 ? 8.508 -3.765 -22.632 1.00 68.38 202 TYR A C 1
ATOM 1513 O O . TYR A 1 202 ? 9.422 -3.543 -21.844 1.00 68.38 202 TYR A O 1
ATOM 1521 N N . GLU A 1 203 ? 8.419 -4.924 -23.271 1.00 64.94 203 GLU A N 1
ATOM 1522 C CA . GLU A 1 203 ? 9.524 -5.868 -23.362 1.00 64.94 203 GLU A CA 1
ATOM 1523 C C . GLU A 1 203 ? 10.508 -5.298 -24.392 1.00 64.94 203 GLU A C 1
ATOM 1525 O O . GLU A 1 203 ? 10.159 -5.071 -25.557 1.00 64.94 203 GLU A O 1
ATOM 1530 N N . THR A 1 204 ? 11.759 -5.048 -24.002 1.00 60.50 204 THR A N 1
ATOM 1531 C CA . THR A 1 204 ? 12.815 -4.907 -25.005 1.00 60.50 204 THR A CA 1
ATOM 1532 C C . THR A 1 204 ? 12.853 -6.221 -25.766 1.00 60.50 204 THR A C 1
ATOM 1534 O O . THR A 1 204 ? 13.192 -7.257 -25.199 1.00 60.50 204 THR A O 1
ATOM 1537 N N . SER A 1 205 ? 12.467 -6.205 -27.047 1.00 61.69 205 SER A N 1
ATOM 1538 C CA . SER A 1 205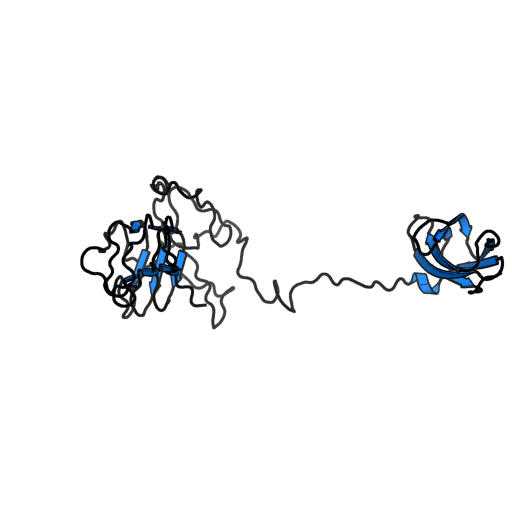 ? 12.531 -7.409 -27.869 1.00 61.69 205 SER A CA 1
ATOM 1539 C C . SER A 1 205 ? 13.929 -8.005 -27.713 1.00 61.69 205 SER A C 1
ATOM 1541 O O . SER A 1 205 ? 14.917 -7.344 -28.057 1.00 61.69 205 SER A O 1
ATOM 1543 N N . LEU A 1 206 ? 14.033 -9.229 -27.199 1.00 56.38 206 LEU A N 1
ATOM 1544 C CA . LEU A 1 206 ? 15.259 -10.006 -27.310 1.00 56.38 206 LEU A CA 1
ATOM 1545 C C . LEU A 1 206 ? 15.441 -10.285 -28.805 1.00 56.38 206 LEU A C 1
ATOM 1547 O O . LEU A 1 206 ? 14.905 -11.241 -29.358 1.00 56.38 206 LEU A O 1
ATOM 1551 N N . SER A 1 207 ? 16.100 -9.360 -29.500 1.00 54.09 207 SER A N 1
ATOM 1552 C CA . SER A 1 207 ? 16.271 -9.440 -30.941 1.00 54.09 207 SER A CA 1
ATOM 1553 C C . SER A 1 207 ? 17.202 -10.604 -31.260 1.00 54.09 207 SER A C 1
ATOM 1555 O O . SER A 1 207 ? 18.387 -10.579 -30.926 1.00 54.09 207 SER A O 1
ATOM 1557 N N . VAL A 1 208 ? 16.693 -11.597 -31.986 1.00 55.84 208 VAL A N 1
ATOM 1558 C CA . VAL A 1 208 ? 17.517 -12.419 -32.876 1.00 55.84 208 VAL A CA 1
ATOM 1559 C C . VAL A 1 208 ? 17.937 -11.535 -34.044 1.00 55.84 208 VAL A C 1
ATOM 1561 O O . VAL A 1 208 ? 17.331 -11.540 -35.113 1.00 55.84 208 VAL A O 1
ATOM 1564 N N . LYS A 1 209 ? 18.959 -10.703 -33.833 1.00 51.50 209 LYS A N 1
ATOM 1565 C CA . LYS A 1 209 ? 19.562 -9.955 -34.932 1.00 51.50 209 LYS A CA 1
ATOM 1566 C C . LYS A 1 209 ? 20.127 -10.993 -35.905 1.00 51.50 209 LYS A C 1
ATOM 1568 O O . LYS A 1 209 ? 21.128 -11.636 -35.593 1.00 51.50 209 LYS A O 1
ATOM 1573 N N . ASN A 1 210 ? 19.469 -11.200 -37.048 1.00 52.94 210 ASN A N 1
ATOM 1574 C CA . ASN A 1 210 ? 20.010 -12.031 -38.120 1.00 52.94 210 ASN A CA 1
ATOM 1575 C C . ASN A 1 210 ? 21.378 -11.457 -38.490 1.00 52.94 210 ASN A C 1
ATOM 1577 O O . ASN A 1 210 ? 21.487 -10.331 -38.972 1.00 52.94 210 ASN A O 1
ATOM 1581 N N . ASN A 1 211 ? 22.435 -12.199 -38.172 1.00 55.75 211 ASN A N 1
ATOM 1582 C CA . ASN A 1 211 ? 23.793 -11.752 -38.409 1.00 55.75 211 ASN A CA 1
ATOM 1583 C C . ASN A 1 211 ? 24.071 -11.892 -39.912 1.00 55.75 211 ASN A C 1
ATOM 1585 O O . ASN A 1 211 ? 24.340 -12.993 -40.393 1.00 55.75 211 ASN A O 1
ATOM 1589 N N . GLU A 1 212 ? 23.977 -10.790 -40.664 1.00 53.78 212 GLU A N 1
ATOM 1590 C CA . GLU A 1 212 ? 24.211 -10.762 -42.121 1.00 53.78 212 GLU A CA 1
ATOM 1591 C C . GLU A 1 212 ? 25.607 -11.284 -42.527 1.00 53.78 212 GLU A C 1
ATOM 1593 O O . GLU A 1 212 ? 25.840 -11.621 -43.686 1.00 53.78 212 GLU A O 1
ATOM 1598 N N . PHE A 1 213 ? 26.525 -11.450 -41.567 1.00 53.59 213 PHE A N 1
ATOM 1599 C CA . PHE A 1 213 ? 27.831 -12.076 -41.776 1.00 53.59 213 PHE A CA 1
ATOM 1600 C C . PHE A 1 213 ? 27.789 -13.571 -42.124 1.00 53.59 213 PHE A C 1
ATOM 1602 O O . PHE A 1 213 ? 28.765 -14.081 -42.678 1.00 53.59 213 PHE A O 1
ATOM 1609 N N . ASN A 1 214 ? 26.694 -14.287 -41.847 1.00 56.38 214 ASN A N 1
ATOM 1610 C CA . ASN A 1 214 ? 26.656 -15.741 -42.052 1.00 56.38 214 ASN A CA 1
ATOM 1611 C C . ASN A 1 214 ? 26.661 -16.151 -43.542 1.00 56.38 214 ASN A C 1
ATOM 1613 O O . ASN A 1 214 ? 27.057 -17.267 -43.866 1.00 56.38 214 ASN A O 1
ATOM 1617 N N . ASN A 1 215 ? 26.299 -15.239 -44.457 1.00 58.94 215 ASN A N 1
ATOM 1618 C CA . ASN A 1 215 ? 26.293 -15.499 -45.905 1.00 58.94 215 ASN A CA 1
ATOM 1619 C C . ASN A 1 215 ? 27.587 -15.075 -46.627 1.00 58.94 215 ASN A C 1
ATOM 1621 O O . ASN A 1 215 ? 27.721 -15.313 -47.826 1.00 58.94 215 ASN A O 1
ATOM 1625 N N . LEU A 1 216 ? 28.542 -14.457 -45.923 1.00 75.56 216 LEU A N 1
ATOM 1626 C CA . LEU A 1 216 ? 29.756 -13.876 -46.521 1.00 75.56 216 LEU A CA 1
ATOM 1627 C C . LEU A 1 216 ? 31.021 -14.711 -46.275 1.00 75.56 216 LEU A C 1
ATOM 1629 O O . LEU A 1 216 ? 32.070 -14.435 -46.862 1.00 75.56 216 LEU A O 1
ATOM 1633 N N . ILE A 1 217 ? 30.933 -15.730 -45.413 1.00 83.81 217 ILE A N 1
ATOM 1634 C CA . ILE A 1 217 ? 32.041 -16.631 -45.093 1.00 83.81 217 ILE A CA 1
ATOM 1635 C C . ILE A 1 217 ? 31.641 -18.066 -45.439 1.00 83.81 217 ILE A C 1
ATOM 1637 O O . ILE A 1 217 ? 30.762 -18.664 -44.820 1.00 83.81 217 ILE A O 1
ATOM 1641 N N . LEU A 1 218 ? 32.325 -18.641 -46.424 1.00 87.31 218 LEU A N 1
ATOM 1642 C CA . LEU A 1 218 ? 32.130 -20.017 -46.867 1.00 87.31 218 LEU A CA 1
ATOM 1643 C C . LEU A 1 218 ? 33.208 -20.909 -46.252 1.00 87.31 218 LEU A C 1
ATOM 1645 O O . LEU A 1 218 ? 34.397 -20.612 -46.346 1.00 87.31 218 LEU A O 1
ATOM 1649 N N . ILE A 1 219 ? 32.783 -22.023 -45.657 1.00 89.69 219 ILE A N 1
ATOM 1650 C CA . ILE A 1 219 ? 33.664 -23.027 -45.049 1.00 89.69 219 ILE A CA 1
ATOM 1651 C C . ILE A 1 219 ? 33.371 -24.375 -45.701 1.00 89.69 219 ILE A C 1
ATOM 1653 O O . ILE A 1 219 ? 32.229 -24.841 -45.615 1.00 89.69 219 ILE A O 1
ATOM 1657 N N . TYR A 1 220 ? 34.379 -24.973 -46.339 1.00 92.31 220 TYR A N 1
ATOM 1658 C CA . TYR A 1 220 ? 34.273 -26.250 -47.049 1.00 92.31 220 TYR A CA 1
ATOM 1659 C C . TYR A 1 220 ? 35.647 -26.932 -47.232 1.00 92.31 220 TYR A C 1
ATOM 1661 O O . TYR A 1 220 ? 36.671 -26.250 -47.235 1.00 92.31 220 TYR A O 1
ATOM 1669 N N . PRO A 1 221 ? 35.692 -28.259 -47.439 1.00 91.75 221 PRO A N 1
ATOM 1670 C CA . PRO A 1 221 ? 34.573 -29.192 -47.308 1.00 91.75 221 PRO A CA 1
ATOM 1671 C C . PRO A 1 221 ? 34.222 -29.448 -45.834 1.00 91.75 221 PRO A C 1
ATOM 1673 O O . PRO A 1 221 ? 35.060 -29.321 -44.948 1.00 91.75 221 PRO A O 1
ATOM 1676 N N . ILE A 1 222 ? 32.959 -29.772 -45.565 1.00 89.56 222 ILE A N 1
ATOM 1677 C CA . ILE A 1 222 ? 32.512 -30.304 -44.274 1.00 89.56 222 ILE A CA 1
ATOM 1678 C C . ILE A 1 222 ? 31.752 -31.602 -44.593 1.00 89.56 222 ILE A C 1
ATOM 1680 O O . ILE A 1 222 ? 30.699 -31.503 -45.226 1.00 89.56 222 ILE A O 1
ATOM 1684 N N . PRO A 1 223 ? 32.237 -32.793 -44.186 1.00 92.31 223 PRO A N 1
ATOM 1685 C CA . PRO A 1 223 ? 33.465 -33.042 -43.420 1.00 92.31 223 PRO A CA 1
ATOM 1686 C C . PRO A 1 223 ? 34.767 -32.672 -44.154 1.00 92.31 223 PRO A C 1
ATOM 1688 O O . PRO A 1 223 ? 34.825 -32.711 -45.381 1.00 92.31 223 PRO A O 1
ATOM 1691 N N . SER A 1 224 ? 35.805 -32.318 -43.395 1.00 92.31 224 SER A N 1
ATOM 1692 C CA . SER A 1 224 ? 37.141 -31.976 -43.902 1.00 92.31 224 SER A CA 1
ATOM 1693 C C . SER A 1 224 ? 38.144 -33.100 -43.667 1.00 92.31 224 SER A C 1
ATOM 1695 O O . SER A 1 224 ? 38.148 -33.707 -42.596 1.00 92.31 224 SER A O 1
ATOM 1697 N N . LYS A 1 225 ? 39.035 -33.307 -44.644 1.00 92.31 225 LYS A N 1
ATOM 1698 C CA . LYS A 1 225 ? 40.189 -34.210 -44.570 1.00 92.31 225 LYS A CA 1
ATOM 1699 C C . LYS A 1 225 ? 41.472 -33.405 -44.716 1.00 92.31 225 LYS A C 1
ATOM 1701 O O . LYS A 1 225 ? 41.724 -32.859 -45.790 1.00 92.31 225 LYS A O 1
ATOM 1706 N N . ASN A 1 226 ? 42.273 -33.346 -43.654 1.00 90.06 226 ASN A N 1
ATOM 1707 C CA . ASN A 1 226 ? 43.515 -32.570 -43.509 1.00 90.06 226 ASN A CA 1
ATOM 1708 C C . ASN A 1 226 ? 43.421 -31.051 -43.732 1.00 90.06 226 ASN A C 1
ATOM 1710 O O . ASN A 1 226 ? 44.134 -30.321 -43.062 1.00 90.06 226 ASN A O 1
ATOM 1714 N N . ASN A 1 227 ? 42.548 -30.542 -44.598 1.00 91.81 227 ASN A N 1
ATOM 1715 C CA . ASN A 1 227 ? 42.543 -29.155 -45.049 1.00 91.81 227 ASN A CA 1
ATOM 1716 C C . ASN A 1 227 ? 41.120 -28.599 -45.133 1.00 91.81 227 ASN A C 1
ATOM 1718 O O . ASN A 1 227 ? 40.288 -29.117 -45.881 1.00 91.81 227 ASN A O 1
ATOM 1722 N N . LEU A 1 228 ? 40.873 -27.495 -44.427 1.00 92.69 228 LEU A N 1
ATOM 1723 C CA . LEU A 1 228 ? 39.602 -26.781 -44.423 1.00 92.69 228 LEU A CA 1
ATOM 1724 C C . LEU A 1 228 ? 39.762 -25.416 -45.096 1.00 92.69 228 LEU A C 1
ATOM 1726 O O . LEU A 1 228 ? 40.520 -24.563 -44.635 1.00 92.69 228 LEU A O 1
ATOM 1730 N N . THR A 1 229 ? 39.021 -25.180 -46.175 1.00 92.38 229 THR A N 1
ATOM 1731 C CA . THR A 1 229 ? 39.028 -23.889 -46.871 1.00 92.38 229 THR A CA 1
ATOM 1732 C C . THR A 1 229 ? 38.030 -22.937 -46.230 1.00 92.38 229 THR A C 1
ATOM 1734 O O . THR A 1 229 ? 36.856 -23.266 -46.056 1.00 92.38 229 THR A O 1
ATOM 1737 N N . ILE A 1 230 ? 38.502 -21.733 -45.916 1.00 90.75 230 ILE A N 1
ATOM 1738 C CA . ILE A 1 230 ? 37.715 -20.626 -45.378 1.00 90.75 230 ILE A CA 1
ATOM 1739 C C . ILE A 1 230 ? 37.831 -19.473 -46.371 1.00 90.75 230 ILE A C 1
ATOM 1741 O O . ILE A 1 230 ? 38.904 -18.893 -46.548 1.00 90.75 230 ILE A O 1
ATOM 1745 N N . LYS A 1 231 ? 36.725 -19.158 -47.043 1.00 87.75 231 LYS A N 1
ATOM 1746 C CA . LYS A 1 231 ? 36.633 -18.086 -48.034 1.00 87.75 231 LYS A CA 1
ATOM 1747 C C . LYS A 1 231 ? 35.778 -16.953 -47.483 1.00 87.75 231 LYS A C 1
ATOM 1749 O O . LYS A 1 231 ? 34.691 -17.209 -46.980 1.00 87.75 231 LYS A O 1
ATOM 1754 N N . SER A 1 232 ? 36.251 -15.722 -47.618 1.00 83.50 232 SER A N 1
ATOM 1755 C CA . SER A 1 232 ? 35.507 -14.508 -47.290 1.00 83.50 232 SER A CA 1
ATOM 1756 C C . SER A 1 232 ? 35.266 -13.687 -48.551 1.00 83.50 232 SER A C 1
ATOM 1758 O O . SER A 1 232 ? 36.176 -13.506 -49.359 1.00 83.50 232 SER A O 1
ATOM 1760 N N . THR A 1 233 ? 34.039 -13.204 -48.743 1.00 73.56 233 THR A N 1
ATOM 1761 C CA . THR A 1 233 ? 33.663 -12.412 -49.926 1.00 73.56 233 THR A CA 1
ATOM 1762 C C . THR A 1 233 ? 33.745 -10.902 -49.712 1.00 73.56 233 THR A C 1
ATOM 1764 O O . THR A 1 233 ? 33.771 -10.163 -50.690 1.00 73.56 233 THR A O 1
ATOM 1767 N N . SER A 1 234 ? 33.786 -10.423 -48.466 1.00 66.62 234 SER A N 1
ATOM 1768 C CA . SER A 1 234 ? 33.786 -8.977 -48.176 1.00 66.62 234 SER A CA 1
ATOM 1769 C C . SER A 1 234 ? 34.331 -8.587 -46.798 1.00 66.62 234 SER A C 1
ATOM 1771 O O . SER A 1 234 ? 34.369 -7.401 -46.478 1.00 66.62 234 SER A O 1
ATOM 1773 N N . SER A 1 235 ? 34.775 -9.545 -45.975 1.00 68.19 235 SER A N 1
ATOM 1774 C CA . SER A 1 235 ? 35.277 -9.266 -44.624 1.00 68.19 235 SER A CA 1
ATOM 1775 C C . SER A 1 235 ? 36.707 -9.751 -44.424 1.00 68.19 235 SER A C 1
ATOM 1777 O O . SER A 1 235 ? 37.052 -10.891 -44.730 1.00 68.19 235 SER A O 1
ATOM 1779 N N . SER A 1 236 ? 37.561 -8.885 -43.886 1.00 78.38 236 SER A N 1
ATOM 1780 C CA . SER A 1 236 ? 38.897 -9.291 -43.467 1.00 78.38 236 SER A CA 1
ATOM 1781 C C . SER A 1 236 ? 38.803 -10.097 -42.174 1.00 78.38 236 SER A C 1
ATOM 1783 O O . SER A 1 236 ? 38.377 -9.570 -41.143 1.00 78.38 236 SER A O 1
ATOM 1785 N N . ILE A 1 237 ? 39.214 -11.358 -42.232 1.00 85.44 237 ILE A N 1
ATOM 1786 C CA . ILE A 1 237 ? 39.330 -12.221 -41.057 1.00 85.44 237 ILE A CA 1
ATOM 1787 C C . ILE A 1 237 ? 40.694 -11.957 -40.428 1.00 85.44 237 ILE A C 1
ATOM 1789 O O . ILE A 1 237 ? 41.690 -11.941 -41.151 1.00 85.44 237 ILE A O 1
ATOM 1793 N N . ALA A 1 238 ? 40.731 -11.776 -39.107 1.00 89.69 238 ALA A N 1
ATOM 1794 C CA . ALA A 1 238 ? 41.968 -11.578 -38.349 1.00 89.69 238 ALA A CA 1
ATOM 1795 C C . ALA A 1 238 ? 42.397 -12.825 -37.568 1.00 89.69 238 ALA A C 1
ATOM 1797 O O . ALA A 1 238 ? 43.583 -13.026 -37.285 1.00 89.69 238 ALA A O 1
ATOM 1798 N N . LYS A 1 239 ? 41.425 -13.654 -37.176 1.00 91.62 239 LYS A N 1
ATOM 1799 C CA . LYS A 1 239 ? 41.674 -14.824 -36.339 1.00 91.62 239 LYS A CA 1
ATOM 1800 C C . LYS A 1 239 ? 40.627 -15.904 -36.563 1.00 91.62 239 LYS A C 1
ATOM 1802 O O . LYS A 1 239 ? 39.436 -15.623 -36.683 1.00 91.62 239 LYS A O 1
ATOM 1807 N N . ILE A 1 240 ? 41.091 -17.146 -36.569 1.00 92.81 240 ILE A N 1
ATOM 1808 C CA . ILE A 1 240 ? 40.268 -18.353 -36.598 1.00 92.81 240 ILE A CA 1
ATOM 1809 C C . ILE A 1 240 ? 40.601 -19.172 -35.357 1.00 92.81 240 ILE A C 1
ATOM 1811 O O . ILE A 1 240 ? 41.775 -19.359 -35.029 1.00 92.81 240 ILE A O 1
ATOM 1815 N N . VAL A 1 241 ? 39.573 -19.664 -34.676 1.00 95.62 241 VAL A N 1
ATOM 1816 C CA . VAL A 1 241 ? 39.719 -20.534 -33.509 1.00 95.62 241 VAL A CA 1
ATOM 1817 C C . VAL A 1 241 ? 38.833 -21.757 -33.689 1.00 95.62 241 VAL A C 1
ATOM 1819 O O . VAL A 1 241 ? 37.675 -21.622 -34.071 1.00 95.62 241 VAL A O 1
ATOM 1822 N N . ILE A 1 242 ? 39.368 -22.943 -33.413 1.00 96.12 242 ILE A N 1
ATOM 1823 C CA . ILE A 1 242 ? 38.589 -24.179 -33.341 1.00 96.12 242 ILE A CA 1
ATOM 1824 C C . ILE A 1 242 ? 38.498 -24.603 -31.880 1.00 96.12 242 ILE A C 1
ATOM 1826 O O . ILE A 1 242 ? 39.509 -24.702 -31.177 1.00 96.12 242 ILE A O 1
ATOM 1830 N N . TYR A 1 243 ? 37.274 -24.882 -31.451 1.00 97.00 243 TYR A N 1
ATOM 1831 C CA . TYR A 1 243 ? 36.937 -25.410 -30.142 1.00 97.00 243 TYR A CA 1
ATOM 1832 C C . TYR A 1 243 ? 36.442 -26.850 -30.271 1.00 97.00 243 TYR A C 1
ATOM 1834 O O . TYR A 1 243 ? 35.690 -27.184 -31.190 1.00 97.00 243 TYR A O 1
ATOM 1842 N N . ALA A 1 244 ? 36.856 -27.704 -29.340 1.00 95.38 244 ALA A N 1
ATOM 1843 C CA . ALA A 1 244 ? 36.217 -28.993 -29.120 1.00 95.38 244 ALA A CA 1
ATOM 1844 C C . ALA A 1 244 ? 34.803 -28.797 -28.542 1.00 95.38 244 ALA A C 1
ATOM 1846 O O . ALA A 1 244 ? 34.463 -27.723 -28.041 1.00 95.38 244 ALA A O 1
ATOM 1847 N N . MET A 1 245 ? 33.976 -29.844 -28.588 1.00 93.19 245 MET A N 1
ATOM 1848 C CA . MET A 1 245 ? 32.595 -29.793 -28.080 1.00 93.19 245 MET A CA 1
ATOM 1849 C C . MET A 1 245 ? 32.501 -29.556 -26.565 1.00 93.19 245 MET A C 1
ATOM 1851 O O . MET A 1 245 ? 31.458 -29.134 -26.079 1.00 93.19 245 MET A O 1
ATOM 1855 N N . ASP A 1 246 ? 33.589 -29.788 -25.828 1.00 93.19 246 ASP A N 1
ATOM 1856 C CA . ASP A 1 246 ? 33.723 -29.460 -24.403 1.00 93.19 246 ASP A CA 1
ATOM 1857 C C . ASP A 1 246 ? 34.138 -27.992 -24.152 1.00 93.19 246 ASP A C 1
ATOM 1859 O O . ASP A 1 246 ? 34.372 -27.594 -23.013 1.00 93.19 246 ASP A O 1
ATOM 1863 N N . GLY A 1 247 ? 34.249 -27.179 -25.209 1.00 90.44 247 GLY A N 1
ATOM 1864 C CA . GLY A 1 247 ? 34.616 -25.764 -25.148 1.00 90.44 247 GLY A CA 1
ATOM 1865 C C . GLY A 1 247 ? 36.122 -25.492 -25.092 1.00 90.44 247 GLY A C 1
ATOM 1866 O O . GLY A 1 247 ? 36.529 -24.328 -25.131 1.00 90.44 247 GLY A O 1
ATOM 1867 N N . ARG A 1 248 ? 36.985 -26.517 -25.038 1.00 94.12 248 ARG A N 1
ATOM 1868 C CA . ARG A 1 248 ? 38.441 -26.304 -25.051 1.00 94.12 248 ARG A CA 1
ATOM 1869 C C . ARG A 1 248 ? 38.915 -25.842 -26.425 1.00 94.12 248 ARG A C 1
ATOM 1871 O O . ARG A 1 248 ? 38.559 -26.416 -27.451 1.00 94.12 248 ARG A O 1
ATOM 1878 N N . LYS A 1 249 ? 39.784 -24.831 -26.446 1.00 96.31 249 LYS A N 1
ATOM 1879 C CA . LYS A 1 249 ? 40.464 -24.360 -27.659 1.00 96.31 249 LYS A CA 1
ATOM 1880 C C . LYS A 1 249 ? 41.489 -25.397 -28.120 1.00 96.31 249 LYS A C 1
ATOM 1882 O O . LYS A 1 249 ? 42.453 -25.651 -27.402 1.00 96.31 249 LYS A O 1
ATOM 1887 N N . VAL A 1 250 ? 41.294 -25.962 -29.309 1.00 96.25 250 VAL A N 1
ATOM 1888 C CA . VAL A 1 250 ? 42.179 -26.995 -29.881 1.00 96.25 250 VAL A CA 1
ATOM 1889 C C . VAL A 1 250 ? 43.081 -26.463 -30.989 1.00 96.25 250 VAL A C 1
ATOM 1891 O O . VAL A 1 250 ? 44.152 -27.013 -31.217 1.00 96.25 250 VAL A O 1
ATOM 1894 N N . LEU A 1 251 ? 42.685 -25.372 -31.649 1.00 94.56 251 LEU A N 1
ATOM 1895 C CA . LEU A 1 251 ? 43.500 -24.709 -32.662 1.00 94.56 251 LEU A CA 1
ATOM 1896 C C . LEU A 1 251 ? 43.225 -23.205 -32.655 1.00 94.56 251 LEU A C 1
ATOM 1898 O O . LEU A 1 251 ? 42.079 -22.775 -32.540 1.00 94.56 251 LEU A O 1
ATOM 1902 N N . GLU A 1 252 ? 44.273 -22.404 -32.819 1.00 94.62 252 GLU A N 1
ATOM 1903 C CA . GLU A 1 252 ? 44.170 -20.964 -33.047 1.00 94.62 252 GLU A CA 1
ATOM 1904 C C . GLU A 1 252 ? 45.105 -20.548 -34.175 1.00 94.62 252 GLU A C 1
ATOM 1906 O O . GLU A 1 252 ? 46.278 -20.927 -34.203 1.00 94.62 252 GLU A O 1
ATOM 1911 N N . LYS A 1 253 ? 44.592 -19.728 -35.092 1.00 91.31 253 LYS A N 1
ATOM 1912 C CA . LYS A 1 253 ? 45.384 -19.126 -36.154 1.00 91.31 253 LYS A CA 1
ATOM 1913 C C . LYS A 1 253 ? 45.083 -17.639 -36.262 1.00 91.31 253 LYS A C 1
ATOM 1915 O O . LYS A 1 253 ? 43.984 -17.249 -36.648 1.00 91.31 253 LYS A O 1
ATOM 1920 N N . ASN A 1 254 ? 46.092 -16.820 -35.979 1.00 88.38 254 ASN A N 1
ATOM 1921 C CA . ASN A 1 254 ? 46.086 -15.395 -36.300 1.00 88.38 254 ASN A CA 1
ATOM 1922 C C . ASN A 1 254 ? 46.543 -15.230 -37.754 1.00 88.38 254 ASN A C 1
ATOM 1924 O O . ASN A 1 254 ? 47.607 -15.723 -38.135 1.00 88.38 254 ASN A O 1
ATOM 1928 N N . THR A 1 255 ? 45.714 -14.611 -38.589 1.00 76.69 255 THR A N 1
ATOM 1929 C CA . THR A 1 255 ? 45.964 -14.463 -40.028 1.00 76.69 255 THR A CA 1
ATOM 1930 C C . THR A 1 255 ? 45.133 -13.313 -40.579 1.00 76.69 255 THR A C 1
ATOM 1932 O O . THR A 1 255 ? 44.009 -13.121 -40.139 1.00 76.69 255 THR A O 1
ATOM 1935 N N . LYS A 1 256 ? 45.667 -12.549 -41.538 1.00 79.06 256 LYS A N 1
ATOM 1936 C CA . LYS A 1 256 ? 44.893 -11.557 -42.296 1.00 79.06 256 LYS A CA 1
ATOM 1937 C C . LYS A 1 256 ? 44.403 -12.205 -43.583 1.00 79.06 256 LYS A C 1
ATOM 1939 O O . LYS A 1 256 ? 45.157 -12.297 -44.548 1.00 79.06 256 LYS A O 1
ATOM 1944 N N . ILE A 1 257 ? 43.151 -12.652 -43.599 1.00 76.06 257 ILE A N 1
ATOM 1945 C CA . ILE A 1 257 ? 42.543 -13.279 -44.780 1.00 76.06 257 ILE A CA 1
ATOM 1946 C C . ILE A 1 257 ? 41.638 -12.258 -45.451 1.00 76.06 257 ILE A C 1
ATOM 1948 O O . ILE A 1 257 ? 40.669 -11.799 -44.850 1.00 76.06 257 ILE A O 1
ATOM 1952 N N . THR A 1 258 ? 41.945 -11.920 -46.700 1.00 71.50 258 THR A N 1
ATOM 1953 C CA . THR A 1 258 ? 41.158 -10.981 -47.514 1.00 71.50 258 THR A CA 1
ATOM 1954 C C . THR A 1 258 ? 40.281 -11.675 -48.555 1.00 71.50 258 THR A C 1
ATOM 1956 O O . THR A 1 258 ? 39.361 -11.049 -49.068 1.00 71.50 258 THR A O 1
ATOM 1959 N N . SER A 1 259 ? 40.532 -12.952 -48.864 1.00 80.06 259 SER A N 1
ATOM 1960 C CA . SER A 1 259 ? 39.760 -13.701 -49.865 1.00 80.06 259 SER A CA 1
ATOM 1961 C C . SER A 1 259 ? 39.605 -15.185 -49.526 1.00 80.06 259 SER A C 1
ATOM 1963 O O . SER A 1 259 ? 38.488 -15.653 -49.337 1.00 80.06 259 SER A O 1
ATOM 1965 N N . SER A 1 260 ? 40.693 -15.948 -49.416 1.00 86.25 260 SER A N 1
ATOM 1966 C CA . SER A 1 260 ? 40.647 -17.386 -49.126 1.00 86.25 260 SER A CA 1
ATOM 1967 C C . SER A 1 260 ? 41.853 -17.827 -48.311 1.00 86.25 260 SER A C 1
ATOM 1969 O O . SER A 1 260 ? 42.959 -17.327 -48.503 1.00 86.25 260 SER A O 1
ATOM 1971 N N . PHE A 1 261 ? 41.644 -18.790 -47.421 1.00 90.12 261 PHE A N 1
ATOM 1972 C CA . PHE A 1 261 ? 42.679 -19.381 -46.586 1.00 90.12 261 PHE A CA 1
ATOM 1973 C C . PHE A 1 261 ? 42.447 -20.879 -46.445 1.00 90.12 261 PHE A C 1
ATOM 1975 O O . PHE A 1 261 ? 41.312 -21.317 -46.265 1.00 90.12 261 PHE A O 1
ATOM 1982 N N . ASN A 1 262 ? 43.526 -21.652 -46.522 1.00 91.06 262 ASN A N 1
ATOM 1983 C CA . ASN A 1 262 ? 43.491 -23.083 -46.273 1.00 91.06 262 ASN A CA 1
ATOM 1984 C C . ASN A 1 262 ? 44.055 -23.350 -44.876 1.00 91.06 262 ASN A C 1
ATOM 1986 O O . ASN A 1 262 ? 45.211 -23.029 -44.593 1.00 91.06 262 ASN A O 1
ATOM 1990 N N . LEU A 1 263 ? 43.202 -23.866 -43.998 1.00 92.44 263 LEU A N 1
ATOM 1991 C CA . LEU A 1 263 ? 43.544 -24.207 -42.634 1.00 92.44 263 LEU A CA 1
ATOM 1992 C C . LEU A 1 263 ? 43.911 -25.688 -42.552 1.00 92.44 263 LEU A C 1
ATOM 1994 O O . LEU A 1 263 ? 43.073 -26.551 -42.813 1.00 92.44 263 LEU A O 1
ATOM 1998 N N . ASP A 1 264 ? 45.141 -25.962 -42.126 1.00 93.00 264 ASP A N 1
ATOM 1999 C CA . ASP A 1 264 ? 45.588 -27.313 -41.801 1.00 93.00 264 ASP A CA 1
ATOM 2000 C C . ASP A 1 264 ? 44.870 -27.819 -40.537 1.00 93.00 264 ASP A C 1
ATOM 2002 O O . ASP A 1 264 ? 44.890 -27.186 -39.479 1.00 93.00 264 ASP A O 1
ATOM 2006 N N . THR A 1 265 ? 44.202 -28.957 -40.686 1.00 92.81 265 THR A N 1
ATOM 2007 C CA . THR A 1 265 ? 43.411 -29.673 -39.677 1.00 92.81 265 THR A CA 1
ATOM 2008 C C . THR A 1 265 ? 43.943 -31.090 -39.434 1.00 92.81 265 THR A C 1
ATOM 2010 O O . THR A 1 265 ? 43.317 -31.854 -38.705 1.00 92.81 265 THR A O 1
ATOM 2013 N N . SER A 1 266 ? 45.098 -31.454 -40.006 1.00 92.88 266 SER A N 1
ATOM 2014 C CA . SER A 1 266 ? 45.714 -32.785 -39.870 1.00 92.88 266 SER A CA 1
ATOM 2015 C C . SER A 1 266 ? 46.062 -33.162 -38.424 1.00 92.88 266 SER A C 1
ATOM 2017 O O . SER A 1 266 ? 46.041 -34.336 -38.065 1.00 92.88 266 SER A O 1
ATOM 2019 N N . SER A 1 267 ? 46.330 -32.171 -37.570 1.00 92.94 267 SER A N 1
ATOM 2020 C CA . SER A 1 267 ? 46.617 -32.367 -36.144 1.00 92.94 267 SER A CA 1
ATOM 2021 C C . SER A 1 267 ? 45.373 -32.611 -35.282 1.00 92.94 267 SER A C 1
ATOM 2023 O O . SER A 1 267 ? 45.501 -32.968 -34.109 1.00 92.94 267 SER A O 1
ATOM 2025 N N . LEU A 1 268 ? 44.171 -32.414 -35.832 1.00 93.69 268 LEU A N 1
ATOM 2026 C CA . LEU A 1 268 ? 42.912 -32.664 -35.137 1.00 93.69 268 LEU A CA 1
ATOM 2027 C C . LEU A 1 268 ? 42.492 -34.124 -35.326 1.00 93.69 268 LEU A C 1
ATOM 2029 O O . LEU A 1 268 ? 42.606 -34.676 -36.417 1.00 93.69 268 LEU A O 1
ATOM 2033 N N . MET A 1 269 ? 41.977 -34.744 -34.264 1.00 94.00 269 MET A N 1
ATOM 2034 C CA . MET A 1 269 ? 41.388 -36.083 -34.340 1.00 94.00 269 MET A CA 1
ATOM 2035 C C . MET A 1 269 ? 40.053 -36.055 -35.101 1.00 94.00 269 MET A C 1
ATOM 2037 O O . MET A 1 269 ? 39.411 -35.012 -35.221 1.00 94.00 269 MET A O 1
ATOM 2041 N N . ASN A 1 270 ? 39.606 -37.216 -35.581 1.00 95.38 270 ASN A N 1
ATOM 2042 C CA . ASN A 1 270 ? 38.282 -37.341 -36.188 1.00 95.38 270 ASN A CA 1
ATOM 2043 C C . ASN A 1 270 ? 37.192 -36.986 -35.160 1.00 95.38 270 ASN A C 1
ATOM 2045 O O . ASN A 1 270 ? 37.198 -37.515 -34.046 1.00 95.38 270 ASN A O 1
ATOM 2049 N N . GLY A 1 271 ? 36.257 -36.102 -35.519 1.00 94.31 271 GLY A N 1
ATOM 2050 C CA . GLY A 1 271 ? 35.220 -35.643 -34.593 1.00 94.31 271 GLY A CA 1
ATOM 2051 C C . GLY A 1 271 ? 34.505 -34.348 -34.984 1.00 94.31 271 GLY A C 1
ATOM 2052 O O . GLY A 1 271 ? 34.729 -33.779 -36.054 1.00 94.31 271 GLY A O 1
ATOM 2053 N N . ASN A 1 272 ? 33.626 -33.897 -34.084 1.00 96.25 272 ASN A N 1
ATOM 2054 C CA . ASN A 1 272 ? 32.843 -32.665 -34.200 1.00 96.25 272 ASN A CA 1
ATOM 2055 C C . ASN A 1 272 ? 33.546 -31.501 -33.496 1.00 96.25 272 ASN A C 1
ATOM 2057 O O . ASN A 1 272 ? 34.068 -31.664 -32.390 1.00 96.25 272 ASN A O 1
ATOM 2061 N N . TYR A 1 273 ? 33.509 -30.322 -34.112 1.00 96.69 273 TYR A N 1
ATOM 2062 C CA . TYR A 1 273 ? 34.138 -29.113 -33.588 1.00 96.69 273 TYR A CA 1
ATOM 2063 C C . TYR A 1 273 ? 33.301 -27.869 -33.892 1.00 96.69 273 TYR A C 1
ATOM 2065 O O . TYR A 1 273 ? 32.495 -27.847 -34.824 1.00 96.69 273 TYR A O 1
ATOM 2073 N N . ILE A 1 274 ? 33.542 -26.798 -33.136 1.00 96.69 274 ILE A N 1
ATOM 2074 C CA . ILE A 1 274 ? 33.018 -25.463 -33.430 1.00 96.69 274 ILE A CA 1
ATOM 2075 C C . ILE A 1 274 ? 34.165 -24.592 -33.927 1.00 96.69 274 ILE A C 1
ATOM 2077 O O . ILE A 1 274 ? 35.134 -24.355 -33.208 1.00 96.69 274 ILE A O 1
ATOM 2081 N N . LEU A 1 275 ? 34.054 -24.102 -35.157 1.00 93.94 275 LEU A N 1
ATOM 2082 C CA . LEU A 1 275 ? 34.966 -23.115 -35.718 1.00 93.94 275 LEU A CA 1
ATOM 2083 C C . LEU A 1 275 ? 34.370 -21.724 -35.545 1.00 93.94 275 LEU A C 1
ATOM 2085 O O . LEU A 1 275 ? 33.263 -21.465 -36.010 1.00 93.94 275 LEU A O 1
ATOM 2089 N N . THR A 1 276 ? 35.133 -20.825 -34.937 1.00 92.94 276 THR A N 1
ATOM 2090 C CA . THR A 1 276 ? 34.764 -19.425 -34.743 1.00 92.94 276 THR A CA 1
ATOM 2091 C C . THR A 1 276 ? 35.717 -18.514 -35.504 1.00 92.94 276 THR A C 1
ATOM 2093 O O . THR A 1 276 ? 36.941 -18.654 -35.425 1.00 92.94 276 THR A O 1
ATOM 2096 N N . VAL A 1 277 ? 35.149 -17.556 -36.231 1.00 89.94 277 VAL A N 1
ATOM 2097 C CA . VAL A 1 277 ? 35.879 -16.556 -37.010 1.00 89.94 277 VAL A CA 1
ATOM 2098 C C . VAL A 1 277 ? 35.741 -15.190 -36.353 1.00 89.94 277 VAL A C 1
ATOM 2100 O O . VAL A 1 277 ? 34.649 -14.797 -35.941 1.00 89.94 277 VAL A O 1
ATOM 2103 N N . PHE A 1 278 ? 36.849 -14.456 -36.287 1.00 89.19 278 PHE A N 1
ATOM 2104 C CA . PHE A 1 278 ? 36.914 -13.118 -35.713 1.00 89.19 278 PHE A CA 1
ATOM 2105 C C . PHE A 1 278 ? 37.385 -12.096 -36.749 1.00 89.19 278 PHE A C 1
ATOM 2107 O O . PHE A 1 278 ? 38.316 -12.356 -37.524 1.00 89.19 278 PHE A O 1
ATOM 2114 N N . ASP A 1 279 ? 36.758 -10.923 -36.733 1.00 86.81 279 ASP A N 1
ATOM 2115 C CA . ASP A 1 279 ? 37.146 -9.779 -37.559 1.00 86.81 279 ASP A CA 1
ATOM 2116 C C . ASP A 1 279 ? 38.384 -9.041 -37.010 1.00 86.81 279 ASP A C 1
ATOM 2118 O O . ASP A 1 279 ? 38.952 -9.398 -35.974 1.00 86.81 279 ASP A O 1
ATOM 2122 N N . ASN A 1 280 ? 38.803 -7.975 -37.699 1.00 84.00 280 ASN A N 1
ATOM 2123 C CA . ASN A 1 280 ? 39.914 -7.115 -37.267 1.00 84.00 280 ASN A CA 1
ATOM 2124 C C . ASN A 1 280 ? 39.675 -6.411 -35.923 1.00 84.00 280 ASN A C 1
ATOM 2126 O O . ASN A 1 280 ? 40.641 -6.007 -35.280 1.00 84.00 280 ASN A O 1
ATOM 2130 N N . SER A 1 281 ? 38.422 -6.251 -35.496 1.00 85.75 281 SER A N 1
ATOM 2131 C CA . SER A 1 281 ? 38.064 -5.714 -34.180 1.00 85.75 281 SER A CA 1
ATOM 2132 C C . SER A 1 281 ? 38.030 -6.798 -33.097 1.00 85.75 281 SER A C 1
ATOM 2134 O O . SER A 1 281 ? 37.628 -6.516 -31.969 1.00 85.75 281 SER A O 1
ATOM 2136 N N . LEU A 1 282 ? 38.458 -8.025 -33.423 1.00 82.06 282 LEU A N 1
ATOM 2137 C CA . LEU A 1 282 ? 38.442 -9.205 -32.559 1.00 82.06 282 LEU A CA 1
ATOM 2138 C C . LEU A 1 282 ? 37.042 -9.585 -32.062 1.00 82.06 282 LEU A C 1
ATOM 2140 O O . LEU A 1 282 ? 36.916 -10.312 -31.073 1.00 82.06 282 LEU A O 1
ATOM 2144 N N . LYS A 1 283 ? 35.987 -9.148 -32.755 1.00 83.44 283 LYS A N 1
ATOM 2145 C CA . LYS A 1 283 ? 34.620 -9.586 -32.480 1.00 83.44 283 LYS A CA 1
ATOM 2146 C C . LYS A 1 283 ? 34.360 -10.894 -33.213 1.00 83.44 283 LYS A C 1
ATOM 2148 O O . LYS A 1 283 ? 34.752 -11.057 -34.367 1.00 83.44 283 LYS A O 1
ATOM 2153 N N . SER A 1 284 ? 33.714 -11.839 -32.527 1.00 83.06 284 SER A N 1
ATOM 2154 C CA . SER A 1 284 ? 33.239 -13.067 -33.166 1.00 83.06 284 SER A CA 1
ATOM 2155 C C . SER A 1 284 ? 32.161 -12.692 -34.175 1.00 83.06 284 SER A C 1
ATOM 2157 O O . SER A 1 284 ? 31.137 -12.120 -33.798 1.00 83.06 284 SER A O 1
ATOM 2159 N N . VAL A 1 285 ? 32.410 -12.979 -35.448 1.00 82.62 285 VAL A N 1
ATOM 2160 C CA . VAL A 1 285 ? 31.476 -12.662 -36.535 1.00 82.62 285 VAL A CA 1
ATOM 2161 C C . VAL A 1 285 ? 30.667 -13.875 -36.968 1.00 82.62 285 VAL A C 1
ATOM 2163 O O . VAL A 1 285 ? 29.560 -13.715 -37.474 1.00 82.62 285 VAL A O 1
ATOM 2166 N N . MET A 1 286 ? 31.185 -15.084 -36.746 1.00 84.88 286 MET A N 1
ATOM 2167 C CA . MET A 1 286 ? 30.512 -16.332 -37.092 1.00 84.88 286 MET A CA 1
ATOM 2168 C C . MET A 1 286 ? 31.077 -17.498 -36.278 1.00 84.88 286 MET A C 1
ATOM 2170 O O . MET A 1 286 ? 32.284 -17.573 -36.045 1.00 84.88 286 MET A O 1
ATOM 2174 N N . SER A 1 287 ? 30.190 -18.419 -35.906 1.00 89.25 287 SER A N 1
ATOM 2175 C CA . SER A 1 287 ? 30.531 -19.739 -35.381 1.00 89.25 287 SER A CA 1
ATOM 2176 C C . SER A 1 287 ? 29.834 -20.798 -36.229 1.00 89.25 287 SER A C 1
ATOM 2178 O O . SER A 1 287 ? 28.631 -20.697 -36.469 1.00 89.25 287 SER A O 1
ATOM 2180 N N . LYS A 1 288 ? 30.565 -21.824 -36.667 1.00 89.69 288 LYS A N 1
ATOM 2181 C CA . LYS A 1 288 ? 30.031 -22.915 -37.485 1.00 89.69 288 LYS A CA 1
ATOM 2182 C C . LYS A 1 288 ? 30.462 -24.266 -36.938 1.00 89.69 288 LYS A C 1
ATOM 2184 O O . LYS A 1 288 ? 31.628 -24.476 -36.614 1.00 89.69 288 LYS A O 1
ATOM 2189 N N . HIS A 1 289 ? 29.512 -25.190 -36.881 1.00 93.38 289 HIS A N 1
ATOM 2190 C CA . HIS A 1 289 ? 29.800 -26.593 -36.627 1.00 93.38 289 HIS A CA 1
ATOM 2191 C C . HIS A 1 289 ? 30.533 -27.204 -37.829 1.00 93.38 289 HIS A C 1
ATOM 2193 O O . HIS A 1 289 ? 30.077 -27.076 -38.969 1.00 93.38 289 HIS A O 1
ATOM 2199 N N . ILE A 1 290 ? 31.667 -27.850 -37.574 1.00 94.75 290 ILE A N 1
ATOM 2200 C CA . ILE A 1 290 ? 32.484 -28.535 -38.578 1.00 94.75 290 ILE A CA 1
ATOM 2201 C C . ILE A 1 290 ? 32.768 -29.971 -38.129 1.00 94.75 290 ILE A C 1
ATOM 2203 O O . ILE A 1 290 ? 32.763 -30.280 -36.939 1.00 94.75 290 ILE A O 1
ATOM 2207 N N . ILE A 1 291 ? 33.055 -30.838 -39.098 1.00 95.88 291 ILE A N 1
ATOM 2208 C CA . ILE A 1 291 ? 33.368 -32.252 -38.880 1.00 95.88 291 ILE A CA 1
ATOM 2209 C C . ILE A 1 291 ? 34.738 -32.521 -39.503 1.00 95.88 291 ILE A C 1
ATOM 2211 O O . ILE A 1 291 ? 34.951 -32.173 -40.667 1.00 95.88 291 ILE A O 1
ATOM 2215 N N . ILE A 1 292 ? 35.654 -33.125 -38.746 1.00 95.19 292 ILE A N 1
ATOM 2216 C CA . ILE A 1 292 ? 36.955 -33.597 -39.241 1.00 95.19 292 ILE A CA 1
ATOM 2217 C C . ILE A 1 292 ? 36.896 -35.117 -39.395 1.00 95.19 292 ILE A C 1
ATOM 2219 O O . ILE A 1 292 ? 36.497 -35.817 -38.462 1.00 95.19 292 ILE A O 1
ATOM 2223 N N . ALA A 1 293 ? 37.267 -35.613 -40.575 1.00 92.06 293 ALA A N 1
ATOM 2224 C CA . ALA A 1 293 ? 37.303 -37.032 -40.908 1.00 92.06 293 ALA A CA 1
ATOM 2225 C C . ALA A 1 293 ? 38.450 -37.315 -41.897 1.00 92.06 293 ALA A C 1
ATOM 2227 O O . ALA A 1 293 ? 38.321 -37.052 -43.096 1.00 92.06 293 ALA A O 1
ATOM 2228 N N . HIS A 1 294 ? 39.575 -37.823 -41.382 1.00 87.38 294 HIS A N 1
ATOM 2229 C CA . HIS A 1 294 ? 40.751 -38.230 -42.167 1.00 87.38 294 HIS A CA 1
ATOM 2230 C C . HIS A 1 294 ? 40.596 -39.598 -42.825 1.00 87.38 294 HIS A C 1
ATOM 2232 O O . HIS A 1 294 ? 39.955 -40.481 -42.215 1.00 87.38 294 HIS A O 1
#

InterPro domains:
  IPR011050 Pectin lyase fold/virulence factor [SSF51126] (13-153)
  IPR012334 Pectin lyase fold [G3DSA:2.160.20.10] (4-173)
  IPR026444 Secretion system, C-terminal sorting domain [PF18962] (219-291)
  IPR026444 Secretion system, C-terminal sorting domain [TIGR04183] (219-290)

Sequence (294 aa):
MFTFIGIVNIDTNTKTGGLTNHFRAERVVITNNTFVNNVNGIEIGFSNNGNYNKPLLNVTITNNIITSSMNSLVTIMDGKDQGSAITWSNNIMYPTGSATTLAGGTITTSFSTSQAVNENPFLAVDASTSTANNNNWKATVATPSYNNATYANVTQISPIITDIDGQIRPSPNRNPGADQYDIINPVLNPPMTESTVGPFAYETSLSVKNNEFNNLILIYPIPSKNNLTIKSTSSSIAKIVIYAMDGRKVLEKNTKITSSFNLDTSSLMNGNYILTVFDNSLKSVMSKHIIIAH